Protein AF-0000000066906287 (afdb_homodimer)

Solvent-accessible surface area (backbone atoms only — not comparable to full-atom values): 13971 Å² total; per-residue (Å²): 124,54,73,63,52,51,48,47,53,48,51,38,58,61,50,64,73,43,74,59,41,34,36,46,34,35,21,41,69,77,34,48,74,77,42,78,40,75,58,33,78,82,56,78,67,89,60,75,67,86,52,51,37,60,50,40,46,53,50,52,56,58,41,65,69,56,74,69,57,62,43,35,38,36,40,32,33,78,68,29,25,41,36,40,35,62,52,90,61,31,30,42,37,39,34,26,35,49,82,38,59,62,69,58,52,54,49,48,50,63,69,46,42,69,57,47,56,55,42,50,57,47,50,57,50,52,74,76,98,126,55,75,62,53,52,49,45,52,50,50,38,57,61,51,63,74,45,72,58,41,34,37,44,33,35,21,41,68,72,33,48,75,78,41,77,39,77,57,36,78,82,56,77,67,88,58,76,68,87,52,50,35,60,51,37,42,54,50,52,56,57,42,65,70,56,74,70,57,63,42,35,38,37,40,32,33,76,67,29,26,40,36,42,36,61,51,89,62,33,30,43,36,38,33,26,36,49,79,38,60,64,70,59,52,53,49,48,50,61,69,45,43,69,59,48,56,54,42,50,59,47,50,59,49,50,72,75,97

pLDDT: mean 83.05, std 13.38, range [40.34, 96.81]

Nearest PDB structures (foldseek):
  2zl1-assembly1_A  TM=8.365E-01  e=6.274E-11  unclassified
  1veu-assembly1_A  TM=8.453E-01  e=1.661E-10  Mus musculus
  7t3c-assembly1_O  TM=8.101E-01  e=3.664E-10  Homo sapiens
  9jue-assembly1_E  TM=7.562E-01  e=1.071E-05  Promethearchaeum syntrophicum
  7yh1-assembly2_C  TM=6.811E-01  e=7.065E-05  Promethearchaeum syntrophicum

Organism: Trichuris trichiura (NCBI:txid36087)

Structure (mmCIF, N/CA/C/O backbone):
data_AF-0000000066906287-model_v1
#
loop_
_entity.id
_entity.type
_entity.pdbx_description
1 polymer 'Ragulator complex protein LAMTOR3'
#
loop_
_atom_site.group_PDB
_atom_site.id
_atom_site.type_symbol
_atom_site.label_atom_id
_atom_site.label_alt_id
_atom_site.label_comp_id
_atom_site.label_asym_id
_atom_site.label_entity_id
_atom_site.label_seq_id
_atom_site.pdbx_PDB_ins_code
_atom_site.Cartn_x
_atom_site.Cartn_y
_atom_site.Cartn_z
_atom_site.occupancy
_atom_site.B_iso_or_equiv
_atom_site.auth_seq_id
_atom_site.auth_comp_id
_atom_site.auth_asym_id
_atom_site.auth_atom_id
_atom_site.pdbx_PDB_model_num
ATOM 1 N N . MET A 1 1 ? 0.451 31.219 20.344 1 57.16 1 MET A N 1
ATOM 2 C CA . MET A 1 1 ? 0.729 30.094 19.453 1 57.16 1 MET A CA 1
ATOM 3 C C . MET A 1 1 ? -0.16 30.156 18.219 1 57.16 1 MET A C 1
ATOM 5 O O . MET A 1 1 ? -1.372 30.344 18.328 1 57.16 1 MET A O 1
ATOM 9 N N . SER A 1 2 ? 0.485 30.328 17.016 1 74.5 2 SER A N 1
ATOM 10 C CA . SER A 1 2 ? -0.3 30.391 15.789 1 74.5 2 SER A CA 1
ATOM 11 C C . SER A 1 2 ? -1.141 29.125 15.609 1 74.5 2 SER A C 1
ATOM 13 O O . SER A 1 2 ? -0.911 28.125 16.297 1 74.5 2 SER A O 1
ATOM 15 N N . SER A 1 3 ? -2.232 29.375 15.039 1 78.12 3 SER A N 1
ATOM 16 C CA . SER A 1 3 ? -3.119 28.25 14.75 1 78.12 3 SER A CA 1
ATOM 17 C C . SER A 1 3 ? -2.35 27.078 14.156 1 78.12 3 SER A C 1
ATOM 19 O O . SER A 1 3 ? -2.619 25.922 14.484 1 78.12 3 SER A O 1
ATOM 21 N N . VAL A 1 4 ? -1.321 27.391 13.492 1 77.94 4 VAL A N 1
ATOM 22 C CA . VAL A 1 4 ? -0.533 26.359 12.828 1 77.94 4 VAL A CA 1
ATOM 23 C C . VAL A 1 4 ? 0.362 25.656 13.844 1 77.94 4 VAL A C 1
ATOM 25 O O . VAL A 1 4 ? 0.551 24.438 13.781 1 77.94 4 VAL A O 1
ATOM 28 N N . GLU A 1 5 ? 0.855 26.391 14.797 1 83.62 5 GLU A N 1
ATOM 29 C CA . GLU A 1 5 ? 1.703 25.797 15.828 1 83.62 5 GLU A CA 1
ATOM 30 C C . GLU A 1 5 ? 0.912 24.844 16.719 1 83.62 5 GLU A C 1
ATOM 32 O O . GLU A 1 5 ? 1.42 23.797 17.109 1 83.62 5 GLU A O 1
ATOM 37 N N . ARG A 1 6 ? -0.198 25.25 16.984 1 83.19 6 ARG A N 1
ATOM 38 C CA . ARG A 1 6 ? -1.063 24.391 17.781 1 83.19 6 ARG A CA 1
ATOM 39 C C . ARG A 1 6 ? -1.382 23.094 17.031 1 83.19 6 ARG A C 1
ATOM 41 O O . ARG A 1 6 ? -1.407 22.016 17.625 1 83.19 6 ARG A O 1
ATOM 48 N N . LEU A 1 7 ? -1.586 23.266 15.742 1 83 7 LEU A N 1
ATOM 49 C CA . LEU A 1 7 ? -1.858 22.109 14.906 1 83 7 LEU A CA 1
ATOM 50 C C . LEU A 1 7 ? -0.657 21.172 14.867 1 83 7 LEU A C 1
ATOM 52 O O . LEU A 1 7 ? -0.81 19.953 14.992 1 83 7 LEU A O 1
ATOM 56 N N . ARG A 1 8 ? 0.446 21.734 14.75 1 85.94 8 ARG A N 1
ATOM 57 C CA . ARG A 1 8 ? 1.668 20.938 14.719 1 85.94 8 ARG A CA 1
ATOM 58 C C . ARG A 1 8 ? 1.85 20.172 16.016 1 85.94 8 ARG A C 1
ATOM 60 O O . ARG A 1 8 ? 2.215 18.984 16 1 85.94 8 ARG A O 1
ATOM 67 N N . LYS A 1 9 ? 1.623 20.812 17.109 1 87.94 9 LYS A N 1
ATOM 68 C CA . LYS A 1 9 ? 1.757 20.156 18.406 1 87.94 9 LYS A CA 1
ATOM 69 C C . LYS A 1 9 ? 0.79 18.984 18.531 1 87.94 9 LYS A C 1
ATOM 71 O O . LYS A 1 9 ? 1.163 17.922 19.031 1 87.94 9 LYS A O 1
ATOM 76 N N . TYR A 1 10 ? -0.376 19.25 18.047 1 88.25 10 TYR A N 1
ATOM 77 C CA . TYR A 1 10 ? -1.389 18.203 18.109 1 88.25 10 TYR A CA 1
ATOM 78 C C . TYR A 1 10 ? -0.986 17 17.25 1 88.25 10 TYR A C 1
ATOM 80 O O . TYR A 1 10 ? -1.0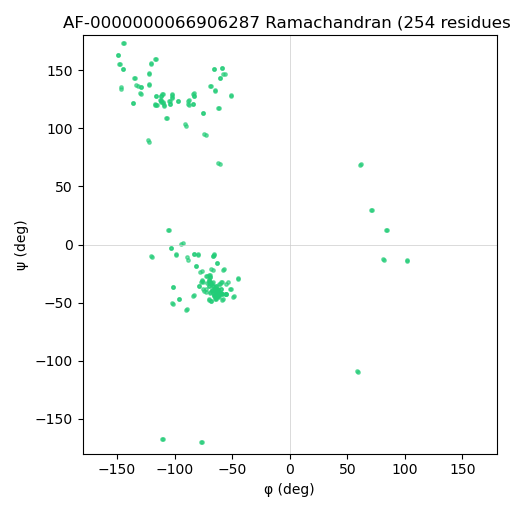85 15.859 17.672 1 88.25 10 TYR A O 1
ATOM 88 N N . VAL A 1 11 ? -0.556 17.266 16.031 1 91.12 11 VAL A N 1
ATOM 89 C CA . VAL A 1 11 ? -0.15 16.219 15.094 1 91.12 11 VAL A CA 1
ATOM 90 C C . VAL A 1 11 ? 1.01 15.43 15.695 1 91.12 11 VAL A C 1
ATOM 92 O O . VAL A 1 11 ? 1.009 14.195 15.656 1 91.12 11 VAL A O 1
ATOM 95 N N . LYS A 1 12 ? 1.936 16.125 16.312 1 91.75 12 LYS A N 1
ATOM 96 C CA . LYS A 1 12 ? 3.082 15.469 16.922 1 91.75 12 LYS A CA 1
ATOM 97 C C . LYS A 1 12 ? 2.646 14.57 18.078 1 91.75 12 LYS A C 1
ATOM 99 O O . LYS A 1 12 ? 3.18 13.469 18.25 1 91.75 12 LYS A O 1
ATOM 104 N N . GLU A 1 13 ? 1.708 15.008 18.766 1 92.25 13 GLU A N 1
ATOM 105 C CA . GLU A 1 13 ? 1.209 14.227 19.891 1 92.25 13 GLU A CA 1
ATOM 106 C C . GLU A 1 13 ? 0.504 12.961 19.422 1 92.25 13 GLU A C 1
ATOM 108 O O . GLU A 1 13 ? 0.76 11.875 19.938 1 92.25 13 GLU A O 1
ATOM 113 N N . VAL A 1 14 ? -0.382 13.109 18.469 1 93.56 14 VAL A N 1
ATOM 114 C CA . VAL A 1 14 ? -1.181 11.992 17.984 1 93.56 14 VAL A CA 1
ATOM 115 C C . VAL A 1 14 ? -0.291 11.016 17.203 1 93.56 14 VAL A C 1
ATOM 117 O O . VAL A 1 14 ? -0.341 9.805 17.438 1 93.56 14 VAL A O 1
ATOM 120 N N . ALA A 1 15 ? 0.543 11.516 16.297 1 95.06 15 ALA A N 1
ATOM 121 C CA . ALA A 1 15 ? 1.409 10.68 15.461 1 95.06 15 ALA A CA 1
ATOM 122 C C . ALA A 1 15 ? 2.518 10.039 16.297 1 95.06 15 ALA A C 1
ATOM 124 O O . ALA A 1 15 ? 3.02 8.969 15.945 1 95.06 15 ALA A O 1
ATOM 125 N N . GLY A 1 16 ? 2.881 10.656 17.375 1 94.38 16 GLY A N 1
ATOM 126 C CA . GLY A 1 16 ? 3.924 10.156 18.25 1 94.38 16 GLY A CA 1
ATOM 127 C C . GLY A 1 16 ? 3.543 8.859 18.953 1 94.38 16 GLY A C 1
ATOM 128 O O . GLY A 1 16 ? 4.398 8.18 19.5 1 94.38 16 GLY A O 1
ATOM 129 N N . ARG A 1 17 ? 2.271 8.5 18.828 1 94.5 17 ARG A N 1
ATOM 130 C CA . ARG A 1 17 ? 1.788 7.262 19.438 1 94.5 17 ARG A CA 1
ATOM 131 C C . ARG A 1 17 ? 2.115 6.055 18.562 1 94.5 17 ARG A C 1
ATOM 133 O O . ARG A 1 17 ? 2.035 4.914 19.016 1 94.5 17 ARG A O 1
ATOM 140 N N . VAL A 1 18 ? 2.395 6.32 17.344 1 95.19 18 VAL A N 1
ATOM 141 C CA . VAL A 1 18 ? 2.762 5.258 16.406 1 95.19 18 VAL A CA 1
ATOM 142 C C . VAL A 1 18 ? 4.273 5.258 16.203 1 95.19 18 VAL A C 1
ATOM 144 O O . VAL A 1 18 ? 4.863 6.293 15.891 1 95.19 18 VAL A O 1
ATOM 147 N N . LYS A 1 19 ? 4.82 4.078 16.375 1 93.25 19 LYS A N 1
ATOM 148 C CA . LYS A 1 19 ? 6.273 3.979 16.281 1 93.25 19 LYS A CA 1
ATOM 149 C C . LYS A 1 19 ? 6.746 4.211 14.844 1 93.25 19 LYS A C 1
ATOM 151 O O . LYS A 1 19 ? 6.105 3.762 13.891 1 93.25 19 LYS A O 1
ATOM 156 N N . GLN A 1 20 ? 7.867 5.035 14.727 1 94.12 20 GLN A N 1
ATOM 157 C CA . GLN A 1 20 ? 8.672 5.152 13.516 1 94.12 20 GLN A CA 1
ATOM 158 C C . GLN A 1 20 ? 7.914 5.91 12.422 1 94.12 20 GLN A C 1
ATOM 160 O O . GLN A 1 20 ? 8.023 5.582 11.242 1 94.12 20 GLN A O 1
ATOM 165 N N . VAL A 1 21 ? 7.07 6.785 12.812 1 95.94 21 VAL A N 1
ATOM 166 C CA . VAL A 1 21 ? 6.488 7.754 11.891 1 95.94 21 VAL A CA 1
ATOM 167 C C . VAL A 1 21 ? 7.434 8.945 11.727 1 95.94 21 VAL A C 1
ATOM 169 O O . VAL A 1 21 ? 7.848 9.555 12.711 1 95.94 21 VAL A O 1
ATOM 172 N N . TYR A 1 22 ? 7.707 9.297 10.5 1 95.69 22 TYR A N 1
ATOM 173 C CA . TYR A 1 22 ? 8.68 10.352 10.242 1 95.69 22 TYR A CA 1
ATOM 174 C C . TYR A 1 22 ? 7.98 11.664 9.914 1 95.69 22 TYR A C 1
ATOM 176 O O . TYR A 1 22 ? 8.328 12.719 10.461 1 95.69 22 TYR A O 1
ATOM 184 N N . GLU A 1 23 ? 7.051 11.586 8.953 1 93.88 23 GLU A N 1
ATOM 185 C CA . GLU A 1 23 ? 6.414 12.797 8.461 1 93.88 23 GLU A CA 1
ATOM 186 C C . GLU A 1 23 ? 4.906 12.625 8.344 1 93.88 23 GLU A C 1
ATOM 188 O O . GLU A 1 23 ? 4.426 11.555 7.953 1 93.88 23 GLU A O 1
ATOM 193 N N . VAL A 1 24 ? 4.195 13.672 8.648 1 93.44 24 VAL A N 1
ATOM 194 C CA . VAL A 1 24 ? 2.777 13.836 8.344 1 93.44 24 VAL A CA 1
ATOM 195 C C . VAL A 1 24 ? 2.584 15.016 7.395 1 93.44 24 VAL A C 1
ATOM 197 O O . VAL A 1 24 ? 2.975 16.141 7.707 1 93.44 24 VAL A O 1
ATOM 200 N N . ILE A 1 25 ? 2.002 14.727 6.199 1 90.62 25 ILE A N 1
ATOM 201 C CA . ILE A 1 25 ? 1.898 15.742 5.164 1 90.62 25 ILE A CA 1
ATOM 202 C C . ILE A 1 25 ? 0.464 15.812 4.648 1 90.62 25 ILE A C 1
ATOM 204 O O . ILE A 1 25 ? -0.14 14.781 4.34 1 90.62 25 ILE A O 1
ATOM 208 N N . PHE A 1 26 ? -0.033 17 4.621 1 88.25 26 PHE A N 1
ATOM 209 C CA . PHE A 1 26 ? -1.321 17.25 3.986 1 88.25 26 PHE A CA 1
ATOM 210 C C . PHE A 1 26 ? -1.136 17.938 2.633 1 88.25 26 PHE A C 1
ATOM 212 O O . PHE A 1 26 ? -0.432 18.938 2.527 1 88.25 26 PHE A O 1
ATOM 219 N N . THR A 1 27 ? -1.699 17.266 1.656 1 81.94 27 THR A N 1
ATOM 220 C CA . THR A 1 27 ? -1.561 17.812 0.31 1 81.94 27 THR A CA 1
ATOM 221 C C . THR A 1 27 ? -2.93 18.109 -0.297 1 81.94 27 THR A C 1
ATOM 223 O O . THR A 1 27 ? -3.943 17.562 0.155 1 81.94 27 THR A O 1
ATOM 226 N N . ASP A 1 28 ? -2.936 19 -1.223 1 76.5 28 ASP A N 1
ATOM 227 C CA . ASP A 1 28 ? -4.16 19.188 -1.993 1 76.5 28 ASP A CA 1
ATOM 228 C C . ASP A 1 28 ? -4.336 18.094 -3.037 1 76.5 28 ASP A C 1
ATOM 230 O O . ASP A 1 28 ? -3.625 17.078 -3.006 1 76.5 28 ASP A O 1
ATOM 234 N N . ARG A 1 29 ? -5.34 18.297 -3.961 1 69.69 29 ARG A N 1
ATOM 235 C CA . ARG A 1 29 ? -5.66 17.297 -4.965 1 69.69 29 ARG A CA 1
ATOM 236 C C . ARG A 1 29 ? -4.523 17.125 -5.965 1 69.69 29 ARG A C 1
ATOM 238 O O . ARG A 1 29 ? -4.344 16.062 -6.543 1 69.69 29 ARG A O 1
ATOM 245 N N . ASP A 1 30 ? -3.723 18.156 -6.039 1 73.06 30 ASP A N 1
ATOM 246 C CA . ASP A 1 30 ? -2.631 18.125 -7.008 1 73.06 30 ASP A CA 1
ATOM 247 C C . ASP A 1 30 ? -1.348 17.594 -6.375 1 73.06 30 ASP A C 1
ATOM 249 O O . ASP A 1 30 ? -0.311 17.5 -7.035 1 73.06 30 ASP A O 1
ATOM 253 N N . GLY A 1 31 ? -1.466 17.25 -5.105 1 74.69 31 GLY A N 1
ATOM 254 C CA . GLY A 1 31 ? -0.312 16.688 -4.422 1 74.69 31 GLY A CA 1
ATOM 255 C C . GLY A 1 31 ? 0.636 17.734 -3.883 1 74.69 31 GLY A C 1
ATOM 256 O O . GLY A 1 31 ? 1.763 17.438 -3.492 1 74.69 31 GLY A O 1
ATOM 257 N N . VAL A 1 32 ? 0.209 18.922 -3.875 1 78.06 32 VAL A N 1
ATOM 258 C CA . VAL A 1 32 ? 1.02 20.016 -3.334 1 78.06 32 VAL A CA 1
ATOM 259 C C . VAL A 1 32 ? 0.849 20.078 -1.819 1 78.06 32 VAL A C 1
ATOM 261 O O . VAL A 1 32 ? -0.275 20.141 -1.316 1 78.06 32 VAL A O 1
ATOM 264 N N . PRO A 1 33 ? 1.925 20.078 -1.128 1 83.31 33 PRO A N 1
ATOM 265 C CA . PRO A 1 33 ? 1.821 20.094 0.333 1 83.31 33 PRO A CA 1
ATOM 266 C C . PRO A 1 33 ? 1.196 21.391 0.862 1 83.31 33 PRO A C 1
ATOM 268 O O . PRO A 1 33 ? 1.558 22.484 0.417 1 83.31 33 PRO A O 1
ATOM 271 N N . ILE A 1 34 ? 0.267 21.297 1.733 1 81.44 34 ILE A N 1
ATOM 272 C CA . ILE A 1 34 ? -0.395 22.391 2.434 1 81.44 34 ILE A CA 1
ATOM 273 C C . ILE A 1 34 ? 0.167 22.516 3.85 1 81.44 34 ILE A C 1
ATOM 275 O O . ILE A 1 34 ? 0.28 23.609 4.387 1 81.44 34 ILE A O 1
ATOM 279 N N . P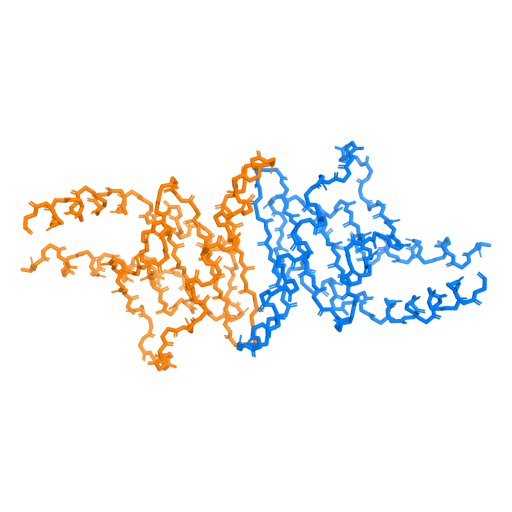HE A 1 35 ? 0.42 21.438 4.336 1 85.19 35 PHE A N 1
ATOM 280 C CA . PHE A 1 35 ? 0.918 21.328 5.699 1 85.19 35 PHE A CA 1
ATOM 281 C C . PHE A 1 35 ? 1.895 20.156 5.828 1 85.19 35 PHE A C 1
ATOM 283 O O . PHE A 1 35 ? 1.681 19.094 5.242 1 85.19 35 PHE A O 1
ATOM 290 N N . LYS A 1 36 ? 3 20.438 6.48 1 88.44 36 LYS A N 1
ATOM 291 C CA . LYS A 1 36 ? 3.98 19.406 6.777 1 88.44 36 LYS A CA 1
ATOM 292 C C . LYS A 1 36 ? 4.41 19.453 8.242 1 88.44 36 LYS A C 1
ATOM 294 O O . LYS A 1 36 ? 4.625 20.531 8.797 1 88.44 36 LYS A O 1
ATOM 299 N N . CYS A 1 37 ? 4.48 18.219 8.828 1 89.94 37 CYS A N 1
ATOM 300 C CA . CYS A 1 37 ? 4.914 18.094 10.219 1 89.94 37 CYS A CA 1
ATOM 301 C C . CYS A 1 37 ? 5.895 16.953 10.391 1 89.94 37 CYS A C 1
ATOM 303 O O . CYS A 1 37 ? 5.566 15.797 10.109 1 89.94 37 CYS A O 1
ATOM 305 N N . THR A 1 38 ? 7.086 17.312 10.891 1 92.06 38 THR A N 1
ATOM 306 C CA . THR A 1 38 ? 8.078 16.297 11.219 1 92.06 38 THR A CA 1
ATOM 307 C C . THR A 1 38 ? 7.824 15.727 12.609 1 92.06 38 THR A C 1
ATOM 309 O O . THR A 1 38 ? 7.781 16.469 13.594 1 92.06 38 THR A O 1
ATOM 312 N N . VAL A 1 39 ? 7.613 14.445 12.633 1 92.44 39 VAL A N 1
ATOM 313 C CA . VAL A 1 39 ? 7.285 13.789 13.891 1 92.44 39 VAL A CA 1
ATOM 314 C C . VAL A 1 39 ? 8.562 13.336 14.594 1 92.44 39 VAL A C 1
ATOM 316 O O . VAL A 1 39 ? 8.766 13.609 15.773 1 92.44 39 VAL A O 1
ATOM 319 N N . ASP A 1 40 ? 9.328 12.57 13.883 1 87.81 40 ASP A N 1
ATOM 320 C CA . ASP A 1 40 ? 10.617 12.133 14.391 1 87.81 40 ASP A CA 1
ATOM 321 C C . ASP A 1 40 ? 11.766 12.852 13.68 1 87.81 40 ASP A C 1
ATOM 323 O O . ASP A 1 40 ? 12.086 12.531 12.531 1 87.81 40 ASP A O 1
ATOM 327 N N . SER A 1 41 ? 12.367 13.656 14.336 1 78.31 41 SER A N 1
ATOM 328 C CA . SER A 1 41 ? 13.414 14.492 13.758 1 78.31 41 SER A CA 1
ATOM 329 C C . SER A 1 41 ? 14.75 13.758 13.719 1 78.31 41 SER A C 1
ATOM 331 O O . SER A 1 41 ? 15.727 14.258 13.156 1 78.31 41 SER A O 1
ATOM 333 N N . SER A 1 42 ? 14.703 12.633 14.359 1 77.44 42 SER A N 1
ATOM 334 C CA . SER A 1 42 ? 15.961 11.898 14.406 1 77.44 42 SER A CA 1
ATOM 335 C C . SER A 1 42 ? 16.25 11.203 13.078 1 77.44 42 SER A C 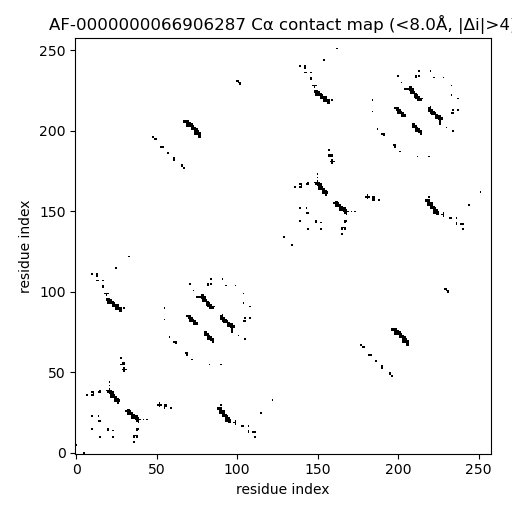1
ATOM 337 O O . SER A 1 42 ? 17.375 10.797 12.812 1 77.44 42 SER A O 1
ATOM 339 N N . VAL A 1 43 ? 15.172 11.008 12.383 1 69.69 43 VAL A N 1
ATOM 340 C CA . VAL A 1 43 ? 15.359 10.352 11.094 1 69.69 43 VAL A CA 1
ATOM 341 C C . VAL A 1 43 ? 15.57 11.391 10 1 69.69 43 VAL A C 1
ATOM 343 O O . VAL A 1 43 ? 14.82 12.367 9.914 1 69.69 43 VAL A O 1
ATOM 346 N N . GLU A 1 44 ? 16.656 11.531 9.633 1 60.72 44 GLU A N 1
ATOM 347 C CA . GLU A 1 44 ? 17.078 12.547 8.672 1 60.72 44 GLU A CA 1
ATOM 348 C C . GLU A 1 44 ? 16.391 12.344 7.32 1 60.72 44 GLU A C 1
ATOM 350 O O . GLU A 1 44 ? 16.766 11.453 6.551 1 60.72 44 GLU A O 1
ATOM 355 N N . MET A 1 45 ? 15.031 12.617 7.262 1 65.81 45 MET A N 1
ATOM 356 C CA . MET A 1 45 ? 14.609 12.758 5.871 1 65.81 45 MET A CA 1
ATOM 357 C C . MET A 1 45 ? 15.078 14.094 5.297 1 65.81 45 MET A C 1
ATOM 359 O O . MET A 1 45 ? 14.648 15.156 5.754 1 65.81 45 MET A O 1
ATOM 363 N N . ALA A 1 46 ? 16.203 14.055 4.645 1 64.88 46 ALA A N 1
ATOM 364 C CA . ALA A 1 46 ? 16.75 15.297 4.098 1 64.88 46 ALA A CA 1
ATOM 365 C C . ALA A 1 46 ? 15.68 16.062 3.32 1 64.88 46 ALA A C 1
ATOM 367 O O . ALA A 1 46 ? 15.578 17.281 3.43 1 64.88 46 ALA A O 1
ATOM 368 N N . SER A 1 47 ? 14.945 15.445 2.525 1 74.44 47 SER A N 1
ATOM 369 C CA . SER A 1 47 ? 13.867 16.016 1.727 1 74.44 47 SER A CA 1
ATOM 370 C C . SER A 1 47 ? 12.742 15.016 1.514 1 74.44 47 SER A C 1
ATOM 372 O O . SER A 1 47 ? 12.938 13.812 1.659 1 74.44 47 SER A O 1
ATOM 374 N N . LEU A 1 48 ? 11.656 15.625 1.295 1 82 48 LEU A N 1
ATOM 375 C CA . LEU A 1 48 ? 10.547 14.758 0.919 1 82 48 LEU A CA 1
ATOM 376 C C . LEU A 1 48 ? 10.859 13.992 -0.36 1 82 48 LEU A C 1
ATOM 378 O O . LEU A 1 48 ? 11.609 14.477 -1.21 1 82 48 LEU A O 1
ATOM 382 N N . PRO A 1 49 ? 10.375 12.75 -0.362 1 84.31 49 PRO A N 1
ATOM 383 C CA . PRO A 1 49 ? 10.594 12.023 -1.616 1 84.31 49 PRO A CA 1
ATOM 384 C C . PRO A 1 49 ? 10.133 12.812 -2.84 1 84.31 49 PRO A C 1
ATOM 386 O O . PRO A 1 49 ? 9.031 13.367 -2.844 1 84.31 49 PRO A O 1
ATOM 389 N N . PRO A 1 50 ? 10.945 12.961 -3.807 1 83 50 PRO A N 1
ATOM 390 C CA . PRO A 1 50 ? 10.641 13.797 -4.973 1 83 50 PRO A CA 1
ATOM 391 C C . PRO A 1 50 ? 9.477 13.25 -5.801 1 83 50 PRO A C 1
ATOM 393 O O . PRO A 1 50 ? 8.961 13.945 -6.68 1 83 50 PRO A O 1
ATOM 396 N N . PHE A 1 51 ? 9.086 12.125 -5.488 1 87.44 51 PHE A N 1
ATOM 397 C CA . PHE A 1 51 ? 8.07 11.492 -6.32 1 87.44 51 PHE A CA 1
ATOM 398 C C . PHE A 1 51 ? 6.707 11.531 -5.637 1 87.44 51 PHE A C 1
ATOM 400 O O . PHE A 1 51 ? 5.781 10.828 -6.051 1 87.44 51 PHE A O 1
ATOM 407 N N . LEU A 1 52 ? 6.637 12.297 -4.621 1 87.56 52 LEU A N 1
ATOM 408 C CA . LEU A 1 52 ? 5.395 12.359 -3.859 1 87.56 52 LEU A CA 1
ATOM 409 C C . LEU A 1 52 ? 4.242 12.836 -4.738 1 87.56 52 LEU A C 1
ATOM 411 O O . LEU A 1 52 ? 3.154 12.25 -4.711 1 87.56 52 LEU A O 1
ATOM 415 N N . THR A 1 53 ? 4.578 13.867 -5.547 1 87.5 53 THR A N 1
ATOM 416 C CA . THR A 1 53 ? 3.562 14.422 -6.434 1 87.5 53 THR A CA 1
ATOM 417 C C . THR A 1 53 ? 3.141 13.391 -7.48 1 87.5 53 THR A C 1
ATOM 419 O O . THR A 1 53 ? 1.947 13.188 -7.711 1 87.5 53 THR A O 1
ATOM 422 N N . THR A 1 54 ? 4.121 12.703 -8.039 1 89.12 54 THR A N 1
ATOM 423 C CA . THR A 1 54 ? 3.84 11.688 -9.055 1 89.12 54 THR A CA 1
ATOM 424 C C . THR A 1 54 ? 3.008 10.555 -8.469 1 89.12 54 THR A C 1
ATOM 426 O O . THR A 1 54 ? 2.068 10.07 -9.102 1 89.12 54 THR A O 1
ATOM 429 N N . GLN A 1 55 ? 3.271 10.156 -7.25 1 90.44 55 GLN A N 1
ATOM 430 C CA . GLN A 1 55 ? 2.504 9.117 -6.578 1 90.44 55 GLN A CA 1
ATOM 431 C C . GLN A 1 55 ? 1.069 9.57 -6.32 1 90.44 55 GLN A C 1
ATOM 433 O O . GLN A 1 55 ? 0.123 8.812 -6.543 1 90.44 55 GLN A O 1
ATOM 438 N N . ALA A 1 56 ? 0.976 10.812 -5.863 1 89.44 56 ALA A N 1
ATOM 439 C CA . ALA A 1 56 ? -0.351 11.344 -5.566 1 89.44 56 ALA A CA 1
ATOM 440 C C . ALA A 1 56 ? -1.22 11.391 -6.82 1 89.44 56 ALA A C 1
ATOM 442 O O . ALA A 1 56 ? -2.381 10.977 -6.789 1 89.44 56 ALA A O 1
ATOM 443 N N . VAL A 1 57 ? -0.683 11.828 -7.887 1 87.56 57 VAL A N 1
ATOM 444 C CA . VAL A 1 57 ? -1.406 11.93 -9.148 1 87.56 57 VAL A CA 1
ATOM 445 C C . VAL A 1 57 ? -1.799 10.531 -9.633 1 87.56 57 VAL A C 1
ATOM 447 O O . VAL A 1 57 ? -2.934 10.312 -10.062 1 87.56 57 VAL A O 1
ATOM 450 N N . ALA A 1 58 ? -0.884 9.586 -9.586 1 90 58 ALA A N 1
ATOM 451 C CA . ALA A 1 58 ? -1.166 8.211 -10 1 90 58 ALA A CA 1
ATOM 452 C C . ALA A 1 58 ? -2.307 7.613 -9.188 1 90 58 ALA A C 1
ATOM 454 O O . ALA A 1 58 ? -3.203 6.969 -9.734 1 90 58 ALA A O 1
ATOM 455 N N . VAL A 1 59 ? -2.303 7.852 -7.859 1 90.88 59 VAL A N 1
ATOM 456 C CA . VAL A 1 59 ? -3.332 7.32 -6.969 1 90.88 59 VAL A CA 1
ATOM 457 C C . VAL A 1 59 ? -4.672 7.984 -7.277 1 90.88 59 VAL A C 1
ATOM 459 O O . VAL A 1 59 ? -5.711 7.32 -7.297 1 90.88 59 VAL A O 1
ATOM 462 N N . ASP A 1 60 ? -4.605 9.281 -7.559 1 88.38 60 ASP A N 1
ATOM 463 C CA . ASP A 1 60 ? -5.828 9.992 -7.918 1 88.38 60 ASP A CA 1
ATOM 464 C C . ASP A 1 60 ? -6.441 9.422 -9.188 1 88.38 60 ASP A C 1
ATOM 466 O O . ASP A 1 60 ? -7.664 9.266 -9.281 1 88.38 60 ASP A O 1
ATOM 470 N N . GLN A 1 61 ? -5.586 9.141 -10.156 1 88.44 61 GLN A N 1
ATOM 471 C CA . GLN A 1 61 ? -6.051 8.547 -11.406 1 88.44 61 GLN A CA 1
ATOM 472 C C . GLN A 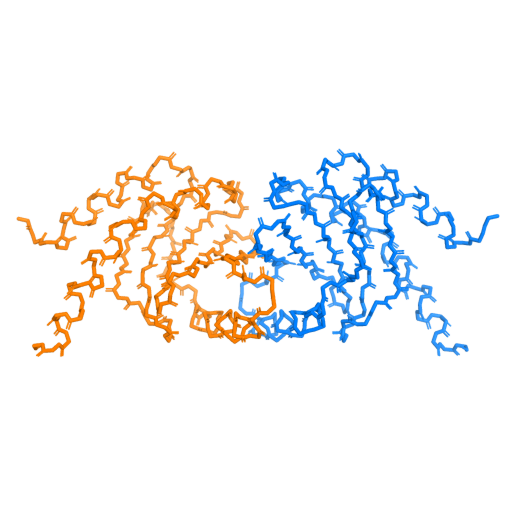1 61 ? -6.641 7.156 -11.172 1 88.44 61 GLN A C 1
ATOM 474 O O . GLN A 1 61 ? -7.656 6.797 -11.773 1 88.44 61 GLN A O 1
ATOM 479 N N . LEU A 1 62 ? -6.047 6.406 -10.289 1 89.69 62 LEU A N 1
ATOM 480 C CA . LEU A 1 62 ? -6.539 5.07 -9.984 1 89.69 62 LEU A CA 1
ATOM 481 C C . LEU A 1 62 ? -7.871 5.141 -9.234 1 89.69 62 LEU A C 1
ATOM 483 O O . LEU A 1 62 ? -8.75 4.305 -9.445 1 89.69 62 LEU A O 1
ATOM 487 N N . ALA A 1 63 ? -7.973 6.141 -8.398 1 89.06 63 ALA A N 1
ATOM 488 C CA . ALA A 1 63 ? -9.203 6.312 -7.633 1 89.06 63 ALA A CA 1
ATOM 489 C C . ALA A 1 63 ? -10.367 6.676 -8.547 1 89.06 63 ALA A C 1
ATOM 491 O O . ALA A 1 63 ? -11.508 6.266 -8.305 1 89.06 63 ALA A O 1
ATOM 492 N N . LYS A 1 64 ? -10.109 7.348 -9.539 1 86 64 LYS A N 1
ATOM 493 C CA . LYS A 1 64 ? -11.125 7.836 -10.469 1 86 64 LYS A CA 1
ATOM 494 C C . LYS A 1 64 ? -11.68 6.699 -11.32 1 86 64 LYS A C 1
ATOM 496 O O . LYS A 1 64 ? -12.797 6.793 -11.836 1 86 64 LYS A O 1
ATOM 501 N N . ILE A 1 65 ? -10.867 5.727 -11.484 1 80.94 65 ILE A N 1
ATOM 502 C CA . ILE A 1 65 ? -11.391 4.574 -12.211 1 80.94 65 ILE A CA 1
ATOM 503 C C . ILE A 1 65 ? -12.625 4.035 -11.5 1 80.94 65 ILE A C 1
ATOM 505 O O . ILE A 1 65 ? -13.539 3.51 -12.141 1 80.94 65 ILE A O 1
ATOM 509 N N . GLY A 1 66 ? -12.797 4.32 -10.211 1 67.5 66 GLY A N 1
ATOM 510 C CA . GLY A 1 66 ? -14.055 4.227 -9.492 1 67.5 66 GLY A CA 1
ATOM 511 C C . GLY A 1 66 ? -14.383 2.812 -9.047 1 67.5 66 GLY A C 1
ATOM 512 O O . GLY A 1 66 ? -15.398 2.584 -8.391 1 67.5 66 GLY A O 1
ATOM 513 N N . VAL A 1 67 ? -13.672 1.844 -9.555 1 64.81 67 VAL A N 1
ATOM 514 C CA . VAL A 1 67 ? -14.086 0.498 -9.172 1 64.81 67 VAL A CA 1
ATOM 515 C C . VAL A 1 67 ? -13.375 0.094 -7.875 1 64.81 67 VAL A C 1
ATOM 517 O O . VAL A 1 67 ? -12.172 0.295 -7.73 1 64.81 67 VAL A O 1
ATOM 520 N N . GLY A 1 68 ? -14.195 -0.306 -6.758 1 72.81 68 GLY A N 1
ATOM 521 C CA . GLY A 1 68 ? -13.695 -0.911 -5.531 1 72.81 68 GLY A CA 1
ATOM 522 C C . GLY A 1 68 ? -13.609 0.069 -4.379 1 72.81 68 GLY A C 1
ATOM 523 O O . GLY A 1 68 ? -13.469 -0.337 -3.223 1 72.81 68 GLY A O 1
ATOM 524 N N . ASN A 1 69 ? -13.719 1.537 -4.711 1 86.94 69 ASN A N 1
ATOM 525 C CA . ASN A 1 69 ? -13.609 2.539 -3.658 1 86.94 69 ASN A CA 1
ATOM 526 C C . ASN A 1 69 ? -12.242 2.486 -2.984 1 86.94 69 ASN A C 1
ATOM 528 O O . ASN A 1 69 ? -12.133 2.15 -1.803 1 86.94 69 ASN A O 1
ATOM 532 N N . LEU A 1 70 ? -11.195 2.887 -3.717 1 92 70 LEU A N 1
ATOM 533 C CA . LEU A 1 70 ? -9.82 2.926 -3.223 1 92 70 LEU A CA 1
ATOM 534 C C . LEU A 1 70 ? -9.695 3.895 -2.053 1 92 70 LEU A C 1
ATOM 536 O O . LEU A 1 70 ? -9.891 5.102 -2.217 1 92 70 LEU A O 1
ATOM 540 N N . LYS A 1 71 ? -9.32 3.363 -0.872 1 90.81 71 LYS A N 1
ATOM 541 C CA . LYS A 1 71 ? -9.273 4.176 0.341 1 90.81 71 LYS A CA 1
ATOM 542 C C . LYS A 1 71 ? -7.863 4.688 0.61 1 90.81 71 LYS A C 1
ATOM 544 O O . LYS A 1 71 ? -7.672 5.875 0.89 1 90.81 71 LYS A O 1
ATOM 549 N N . TYR A 1 72 ? -6.879 3.68 0.489 1 93.56 72 TYR A N 1
ATOM 550 C CA . TYR A 1 72 ? -5.492 4 0.804 1 93.56 72 TYR A CA 1
ATOM 551 C C . TYR A 1 72 ? -4.539 3.242 -0.111 1 93.56 72 TYR A C 1
ATOM 553 O O . TYR A 1 72 ? -4.879 2.178 -0.632 1 93.56 72 TYR A O 1
ATOM 561 N N . VAL A 1 73 ? -3.451 3.867 -0.294 1 95.62 73 VAL A N 1
ATOM 562 C CA . VAL A 1 73 ? -2.363 3.172 -0.976 1 95.62 73 VAL A CA 1
ATOM 563 C C . VAL A 1 73 ? -1.078 3.301 -0.163 1 95.62 73 VAL A C 1
ATOM 565 O O . VAL A 1 73 ? -0.751 4.383 0.326 1 95.62 73 VAL A O 1
ATOM 568 N N . ALA A 1 74 ? -0.369 2.182 -0.03 1 96.81 74 ALA A N 1
ATOM 569 C CA . ALA A 1 74 ? 0.938 2.197 0.623 1 96.81 74 ALA A CA 1
ATOM 570 C C . ALA A 1 74 ? 2.041 1.797 -0.352 1 96.81 74 ALA A C 1
ATOM 572 O O . ALA A 1 74 ? 1.942 0.766 -1.022 1 96.81 74 ALA A O 1
ATOM 573 N N . PHE A 1 75 ? 3.041 2.602 -0.445 1 95.38 75 PHE A N 1
ATOM 574 C CA . PHE A 1 75 ? 4.258 2.332 -1.201 1 95.38 75 PHE A CA 1
ATOM 575 C C . PHE A 1 75 ? 5.395 1.928 -0.27 1 95.38 75 PHE A C 1
ATOM 577 O O . PHE A 1 75 ? 5.715 2.648 0.678 1 95.38 75 PHE A O 1
ATOM 584 N N . PHE A 1 76 ? 5.996 0.757 -0.59 1 94.5 76 PHE A N 1
ATOM 585 C CA . PHE A 1 76 ? 7.082 0.261 0.249 1 94.5 76 PHE A CA 1
ATOM 586 C C . PHE A 1 76 ? 8.414 0.345 -0.484 1 94.5 76 PHE A C 1
ATOM 588 O O . PHE A 1 76 ? 8.562 -0.208 -1.575 1 94.5 76 PHE A O 1
ATOM 595 N N . TYR A 1 77 ? 9.32 1.065 0.135 1 92.44 77 TYR A N 1
ATOM 596 C CA . TYR A 1 77 ? 10.688 1.189 -0.365 1 92.44 77 TYR A CA 1
ATOM 597 C C . TYR A 1 77 ? 11.672 0.459 0.543 1 92.44 77 TYR A C 1
ATOM 599 O O . TYR A 1 77 ? 11.266 -0.363 1.369 1 92.44 77 TYR A O 1
ATOM 607 N N . ASN A 1 78 ? 12.953 0.711 0.34 1 90.06 78 ASN A N 1
ATOM 608 C CA . ASN A 1 78 ? 13.961 -0.014 1.113 1 90.06 78 ASN A CA 1
ATOM 609 C C . ASN A 1 78 ? 13.938 0.396 2.584 1 90.06 78 ASN A C 1
ATOM 611 O O . ASN A 1 78 ? 13.977 -0.457 3.471 1 90.06 78 ASN A O 1
ATOM 615 N N . GLN A 1 79 ? 13.781 1.715 2.834 1 90.88 79 GLN A N 1
ATOM 616 C CA . GLN A 1 79 ? 13.984 2.178 4.203 1 90.88 79 GLN A CA 1
ATOM 617 C C . GLN A 1 79 ? 12.719 2.84 4.75 1 90.88 79 GLN A C 1
ATOM 619 O O . GLN A 1 79 ? 12.617 3.1 5.949 1 90.88 79 GLN A O 1
ATOM 624 N N . TYR A 1 80 ? 11.812 3.057 3.893 1 92.75 80 TYR A N 1
ATOM 625 C CA . TYR A 1 80 ? 10.625 3.768 4.348 1 92.75 80 TYR A CA 1
ATOM 626 C C . TYR A 1 80 ? 9.391 3.336 3.557 1 92.75 80 TYR A C 1
ATOM 628 O O . TYR A 1 80 ? 9.508 2.637 2.547 1 92.75 80 TYR A O 1
ATOM 636 N N . GLN A 1 81 ? 8.281 3.617 4.07 1 95.12 81 GLN A N 1
ATOM 637 C CA . GLN A 1 81 ? 7.012 3.467 3.359 1 95.12 81 GLN A CA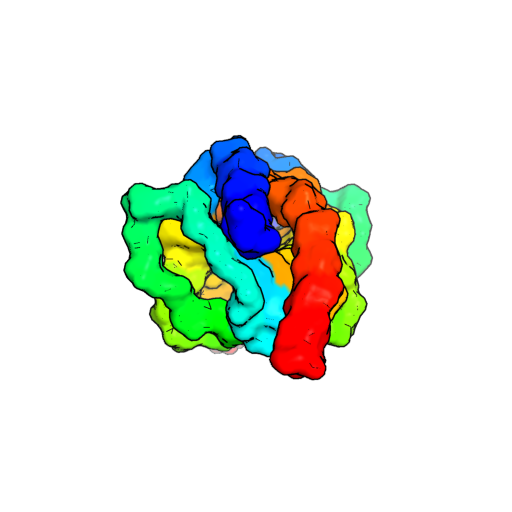 1
ATOM 638 C C . GLN A 1 81 ? 6.262 4.793 3.291 1 95.12 81 GLN A C 1
ATOM 640 O O . GLN A 1 81 ? 6.402 5.641 4.176 1 95.12 81 GLN A O 1
ATOM 645 N N . VAL A 1 82 ? 5.539 5.027 2.24 1 94.75 82 VAL A N 1
ATOM 646 C CA . VAL A 1 82 ? 4.668 6.184 2.033 1 94.75 82 VAL A CA 1
ATOM 647 C C . VAL A 1 82 ? 3.215 5.723 1.94 1 94.75 82 VAL A C 1
ATOM 649 O O . VAL A 1 82 ? 2.867 4.91 1.081 1 94.75 82 VAL A O 1
ATOM 652 N N . VAL A 1 83 ? 2.406 6.207 2.838 1 95.75 83 VAL A N 1
ATOM 653 C CA . VAL A 1 83 ? 0.987 5.863 2.836 1 95.75 83 VAL A CA 1
ATOM 654 C C . VAL A 1 83 ? 0.161 7.078 2.422 1 95.75 83 VAL A C 1
ATOM 656 O O . VAL A 1 83 ? 0.244 8.133 3.051 1 95.75 83 VAL A O 1
ATOM 659 N N . LEU A 1 84 ? -0.556 6.906 1.334 1 93.44 84 LEU A N 1
ATOM 660 C CA . LEU A 1 84 ? -1.45 7.949 0.841 1 93.44 84 LEU A CA 1
ATOM 661 C C . LEU A 1 84 ? -2.904 7.609 1.153 1 93.44 84 LEU A C 1
ATOM 663 O O . LEU A 1 84 ? -3.391 6.539 0.78 1 93.44 84 LEU A O 1
ATOM 667 N N . ILE A 1 85 ? -3.533 8.5 1.888 1 91.81 85 ILE A N 1
ATOM 668 C CA . ILE A 1 85 ? -4.934 8.328 2.256 1 91.81 85 ILE A CA 1
ATOM 669 C C . ILE A 1 85 ? -5.785 9.375 1.543 1 91.81 85 ILE A C 1
ATOM 671 O O . ILE A 1 85 ? -5.527 10.578 1.656 1 91.81 85 ILE A O 1
ATOM 675 N N . GLN A 1 86 ? -6.715 8.781 0.846 1 83.56 86 GLN A N 1
ATOM 676 C CA . GLN A 1 86 ? -7.574 9.672 0.066 1 83.56 86 GLN A CA 1
ATOM 677 C C . GLN A 1 86 ? -8.766 10.148 0.891 1 83.56 86 GLN A C 1
ATOM 679 O O . GLN A 1 86 ? -9.547 9.336 1.395 1 83.56 86 GLN A O 1
ATOM 684 N N . TYR A 1 87 ? -8.82 11.477 1.02 1 76.88 87 TYR A N 1
ATOM 685 C CA . TYR A 1 87 ? -9.984 12.109 1.641 1 76.88 87 TYR A CA 1
ATOM 686 C C . TYR A 1 87 ? -10.625 13.117 0.699 1 76.88 87 TYR A C 1
ATOM 688 O O . TYR A 1 87 ? -10.344 14.32 0.78 1 76.88 87 TYR A O 1
ATOM 696 N N . GLY A 1 88 ? -11.5 12.648 -0.076 1 71.19 88 GLY A N 1
ATOM 697 C CA . GLY A 1 88 ? -12.133 13.562 -1.016 1 71.19 88 GLY A CA 1
ATOM 698 C C . GLY A 1 88 ? -11.141 14.227 -1.955 1 71.19 88 GLY A C 1
ATOM 699 O O . GLY A 1 88 ? -10.516 13.555 -2.777 1 71.19 88 GLY A O 1
ATOM 700 N N . VAL A 1 89 ? -10.984 15.531 -1.698 1 67.06 89 VAL A N 1
ATOM 701 C CA . VAL A 1 89 ? -10.156 16.297 -2.619 1 67.06 89 VAL A CA 1
ATOM 702 C C . VAL A 1 89 ? -8.75 16.453 -2.049 1 67.06 89 VAL A C 1
ATOM 704 O O . VAL A 1 89 ? -7.875 17.047 -2.686 1 67.06 89 VAL A O 1
ATOM 707 N N . THR A 1 90 ? -8.523 16.078 -0.865 1 73.75 90 THR A N 1
ATOM 708 C CA . THR A 1 90 ? -7.211 16.172 -0.238 1 73.75 90 THR A CA 1
ATOM 709 C C . THR A 1 90 ? -6.672 14.789 0.107 1 73.75 90 THR A C 1
ATOM 711 O O . THR A 1 90 ? -7.402 13.805 0.059 1 73.75 90 THR A O 1
ATOM 714 N N . HIS A 1 91 ? -5.277 14.875 0.256 1 84.75 91 HIS A N 1
ATOM 715 C CA . HIS A 1 91 ? -4.609 13.633 0.623 1 84.75 91 HIS A CA 1
ATOM 716 C C . HIS A 1 91 ? -3.82 13.789 1.918 1 84.75 91 HIS A C 1
ATOM 718 O O . HIS A 1 91 ? -3.26 14.859 2.18 1 84.75 91 HIS A O 1
ATOM 724 N N . LEU A 1 92 ? -3.934 12.852 2.686 1 91.31 92 LEU A N 1
ATOM 725 C CA . LEU A 1 92 ? -2.986 12.711 3.785 1 91.31 92 LEU A CA 1
ATOM 726 C C . LEU A 1 92 ? -1.873 11.734 3.422 1 91.31 92 LEU A C 1
ATOM 728 O O . LEU A 1 92 ? -2.143 10.625 2.969 1 91.31 92 LEU A O 1
ATOM 732 N N . THR A 1 93 ? -0.67 12.242 3.516 1 92.38 93 THR A N 1
ATOM 733 C CA . THR A 1 93 ? 0.493 11.398 3.254 1 92.38 93 THR A CA 1
ATOM 734 C C . THR A 1 93 ? 1.29 11.164 4.535 1 92.38 93 THR A C 1
ATOM 736 O O . THR A 1 93 ? 1.669 12.117 5.219 1 92.38 93 THR A O 1
ATOM 739 N N . LEU A 1 94 ? 1.51 9.93 4.879 1 94.88 94 LEU A N 1
ATOM 740 C CA . LEU A 1 94 ? 2.355 9.547 6.004 1 94.88 94 LEU A CA 1
ATOM 741 C C . LEU A 1 94 ? 3.641 8.883 5.523 1 94.88 94 LEU A C 1
ATOM 743 O O . LEU A 1 94 ? 3.6 7.988 4.672 1 94.88 94 LEU A O 1
ATOM 747 N N . ILE A 1 95 ? 4.707 9.312 5.969 1 95.44 95 ILE A N 1
ATOM 748 C CA . ILE A 1 95 ? 5.988 8.672 5.703 1 95.44 95 ILE A CA 1
ATOM 749 C C . ILE A 1 95 ? 6.543 8.062 6.988 1 95.44 95 ILE A C 1
ATOM 7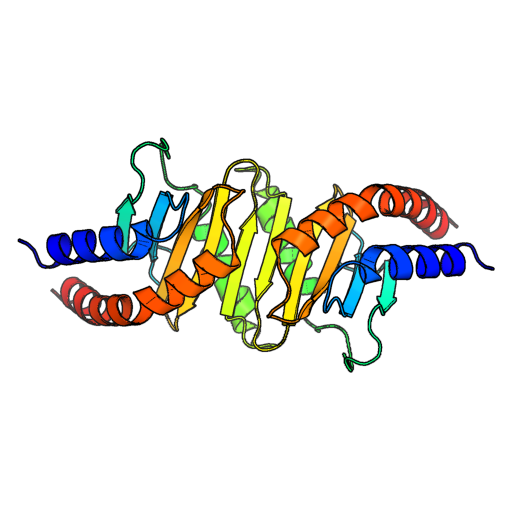51 O O . ILE A 1 95 ? 6.641 8.742 8.016 1 95.44 95 ILE A O 1
ATOM 755 N N . ALA A 1 96 ? 6.871 6.844 6.906 1 96.06 96 ALA A N 1
ATOM 756 C CA . ALA A 1 96 ? 7.344 6.09 8.062 1 96.06 96 ALA A CA 1
ATOM 757 C C . ALA A 1 96 ? 8.422 5.09 7.664 1 96.06 96 ALA A C 1
ATOM 759 O O . ALA A 1 96 ? 8.727 4.934 6.48 1 96.06 96 ALA A O 1
ATOM 760 N N . SER A 1 97 ? 8.984 4.484 8.656 1 94.5 97 SER A N 1
ATOM 761 C CA . SER A 1 97 ? 9.938 3.402 8.406 1 94.5 97 SER A CA 1
ATOM 762 C C . SER A 1 97 ? 9.289 2.275 7.609 1 94.5 97 SER A C 1
ATOM 764 O O . SER A 1 97 ? 8.094 2.002 7.766 1 94.5 97 SER A O 1
ATOM 766 N N . ALA A 1 98 ? 10.133 1.583 6.867 1 92.69 98 ALA A N 1
ATOM 767 C CA . ALA A 1 98 ? 9.664 0.414 6.129 1 92.69 98 ALA A CA 1
ATOM 768 C C . ALA A 1 98 ? 9.172 -0.671 7.082 1 92.69 98 ALA A C 1
ATOM 770 O O . ALA A 1 98 ? 8.383 -1.536 6.691 1 92.69 98 ALA A O 1
ATOM 771 N N . HIS A 1 99 ? 9.516 -0.583 8.336 1 92 99 HIS A N 1
ATOM 772 C CA . HIS A 1 99 ? 9.195 -1.615 9.312 1 92 99 HIS A CA 1
ATOM 773 C C . HIS A 1 99 ? 8.023 -1.193 10.195 1 92 99 HIS A C 1
ATOM 775 O O . HIS A 1 99 ? 7.559 -1.974 11.031 1 92 99 HIS A O 1
ATOM 781 N N . ALA A 1 100 ? 7.559 -0.012 9.992 1 94.56 100 ALA A N 1
ATOM 782 C CA . ALA A 1 100 ? 6.391 0.412 10.758 1 94.56 100 ALA A CA 1
ATOM 783 C C . ALA A 1 100 ? 5.16 -0.408 10.383 1 94.56 100 ALA A C 1
ATOM 785 O O . ALA A 1 100 ? 5.035 -0.859 9.234 1 94.56 100 ALA A O 1
ATOM 786 N N . ASN A 1 101 ? 4.281 -0.553 11.305 1 93.62 101 ASN A N 1
ATOM 787 C CA . ASN A 1 101 ? 3.053 -1.299 11.062 1 93.62 101 ASN A CA 1
ATOM 788 C C . ASN A 1 101 ? 2.066 -0.493 10.219 1 93.62 101 ASN A C 1
ATOM 790 O O . ASN A 1 101 ? 1.518 0.506 10.688 1 93.62 101 ASN A O 1
ATOM 794 N N . THR A 1 102 ? 1.857 -0.985 9.055 1 95 102 THR A N 1
ATOM 795 C CA . THR A 1 102 ? 1.041 -0.238 8.102 1 95 102 THR A CA 1
ATOM 796 C C . THR A 1 102 ? -0.381 -0.067 8.633 1 95 102 THR A C 1
ATOM 798 O O . THR A 1 102 ? -0.987 0.993 8.461 1 95 102 THR A O 1
ATOM 801 N N . SER A 1 103 ? -0.914 -1.068 9.227 1 92.44 103 SER A N 1
ATOM 802 C CA . SER A 1 103 ? -2.27 -0.973 9.758 1 92.44 103 SER A CA 1
ATOM 803 C C . SER A 1 103 ? -2.379 0.137 10.797 1 92.44 103 SER A C 1
ATOM 805 O O . SER A 1 103 ? -3.389 0.841 10.859 1 92.44 103 SER A O 1
ATOM 807 N N . ARG A 1 104 ? -1.371 0.256 11.57 1 94.62 104 ARG A N 1
ATOM 808 C CA . ARG A 1 104 ? -1.354 1.321 12.562 1 94.62 104 ARG A CA 1
ATOM 809 C C . ARG A 1 104 ? -1.281 2.691 11.898 1 94.62 104 ARG A C 1
ATOM 811 O O . ARG A 1 104 ? -1.851 3.662 12.406 1 94.62 104 ARG A O 1
ATOM 818 N N . LEU A 1 105 ? -0.58 2.783 10.836 1 96.31 105 LEU A N 1
ATOM 819 C CA . LEU A 1 105 ? -0.531 4.031 10.078 1 96.31 105 LEU A CA 1
ATOM 820 C C . LEU A 1 105 ? -1.909 4.391 9.539 1 96.31 105 LEU A C 1
ATOM 822 O O . LEU A 1 105 ? -2.309 5.559 9.57 1 96.31 105 LEU A O 1
ATOM 826 N N . LEU A 1 106 ? -2.588 3.4 9.117 1 93.88 106 LEU A N 1
ATOM 827 C CA . LEU A 1 106 ? -3.936 3.631 8.602 1 93.88 106 LEU A CA 1
ATOM 828 C C . LEU A 1 106 ? -4.863 4.121 9.711 1 93.88 106 LEU A C 1
ATOM 830 O O . LEU A 1 106 ? -5.668 5.027 9.5 1 93.88 106 LEU A O 1
ATOM 834 N N . ASP A 1 107 ? -4.691 3.568 10.82 1 94.12 107 ASP A N 1
ATOM 835 C CA . ASP A 1 107 ? -5.465 4.02 11.977 1 94.12 107 ASP A CA 1
ATOM 836 C C . ASP A 1 107 ? -5.117 5.461 12.336 1 94.12 107 ASP A C 1
ATOM 838 O O . ASP A 1 107 ? -6 6.25 12.688 1 94.12 107 ASP A O 1
ATOM 842 N N . LEU A 1 108 ? -3.891 5.699 12.32 1 95.06 108 LEU A N 1
ATOM 843 C CA . LEU A 1 108 ? -3.443 7.066 12.57 1 95.06 108 LEU A CA 1
ATOM 844 C C . LEU A 1 108 ? -4.109 8.047 11.609 1 95.06 108 LEU A C 1
ATOM 846 O O . LEU A 1 108 ? -4.527 9.133 12.016 1 95.06 108 LEU A O 1
ATOM 850 N N . GLY A 1 109 ? -4.227 7.723 10.336 1 92.88 109 GLY A N 1
ATOM 851 C CA . GLY A 1 109 ? -4.926 8.547 9.367 1 92.88 109 GLY A CA 1
ATOM 852 C C . GLY A 1 109 ? -6.355 8.852 9.766 1 92.88 109 GLY A C 1
ATOM 853 O O . GLY A 1 109 ? -6.812 9.992 9.641 1 92.88 109 GLY A O 1
ATOM 854 N N . LYS A 1 110 ? -6.984 7.832 10.25 1 89.5 110 LYS A N 1
ATOM 855 C CA . LYS A 1 110 ? -8.359 8.023 10.703 1 89.5 110 LYS A CA 1
ATOM 856 C C . LYS A 1 110 ? -8.422 8.984 11.883 1 89.5 110 LYS A C 1
ATOM 858 O O . LYS A 1 110 ? -9.344 9.789 11.992 1 89.5 110 LYS A O 1
ATOM 863 N N . ASP A 1 111 ? -7.434 8.898 12.711 1 91.44 111 ASP A N 1
ATOM 864 C CA . ASP A 1 111 ? -7.387 9.75 13.891 1 91.44 111 ASP A CA 1
ATOM 865 C C . ASP A 1 111 ? -7.141 11.211 13.508 1 91.44 111 ASP A C 1
ATOM 867 O O . ASP A 1 111 ? -7.633 12.125 14.172 1 91.44 111 ASP A O 1
ATOM 871 N N . LEU A 1 112 ? -6.418 11.391 12.461 1 90.56 112 LEU A N 1
ATOM 872 C CA . LEU A 1 112 ? -6.023 12.742 12.07 1 90.56 112 LEU A CA 1
ATOM 873 C C . LEU A 1 112 ? -7.055 13.367 11.141 1 90.56 112 LEU A C 1
ATOM 875 O O . LEU A 1 112 ? -7.055 14.578 10.93 1 90.56 112 LEU A O 1
ATOM 879 N N . PHE A 1 113 ? -7.965 12.633 10.656 1 80.94 113 PHE A N 1
ATOM 880 C CA . PHE A 1 113 ? -8.906 13.055 9.633 1 80.94 113 PHE A CA 1
ATOM 881 C C . PHE A 1 113 ? -9.703 14.266 10.102 1 80.94 113 PHE A C 1
ATOM 883 O O . PHE A 1 113 ? -9.836 15.25 9.367 1 80.94 113 PHE A O 1
ATOM 890 N N . PRO A 1 114 ? -10.227 14.234 11.289 1 76.88 114 PRO A N 1
ATOM 891 C CA . PRO A 1 114 ? -11.008 15.398 11.711 1 76.88 114 PRO A CA 1
ATOM 892 C C . PRO A 1 114 ? -10.195 16.688 11.703 1 76.88 114 PRO A C 1
ATOM 894 O O . PRO A 1 114 ? -10.734 17.766 11.422 1 76.88 114 PRO A O 1
ATOM 897 N N . LEU A 1 115 ? -8.984 16.562 11.977 1 73.94 115 LEU A N 1
ATOM 898 C CA . LEU A 1 115 ? -8.109 17.734 11.984 1 73.94 115 LEU A CA 1
ATOM 899 C C . LEU A 1 115 ? -7.887 18.266 10.578 1 73.94 115 LEU A C 1
ATOM 901 O O . LEU A 1 115 ? -7.852 19.484 10.359 1 73.94 115 LEU A O 1
ATOM 905 N N . ILE A 1 116 ? -7.863 17.391 9.672 1 68.75 116 ILE A N 1
ATOM 906 C CA . ILE A 1 116 ? -7.57 17.75 8.289 1 68.75 116 ILE A CA 1
ATOM 907 C C . ILE A 1 116 ? -8.766 18.484 7.68 1 68.75 116 ILE A C 1
ATOM 909 O O . ILE A 1 116 ? -8.594 19.453 6.941 1 68.75 116 ILE A O 1
ATOM 913 N N . GLN A 1 117 ? -9.789 18.016 8.055 1 68.5 117 GLN A N 1
ATOM 914 C CA . GLN A 1 117 ? -10.984 18.688 7.578 1 68.5 117 GLN A CA 1
ATOM 915 C C . GLN A 1 117 ? -11.031 20.141 8.062 1 68.5 117 GLN A C 1
ATOM 917 O O . GLN A 1 117 ? -11.461 21.031 7.328 1 68.5 117 GLN A O 1
ATOM 922 N N . LYS A 1 118 ? -10.547 20.297 9.172 1 65.44 118 LYS A N 1
ATOM 923 C CA . LYS A 1 118 ? -10.531 21.641 9.727 1 65.44 118 LYS A CA 1
ATOM 924 C C . LYS A 1 118 ? -9.531 22.531 8.977 1 65.44 118 LYS A C 1
ATOM 926 O O . LYS A 1 118 ? -9.781 23.719 8.781 1 65.44 118 LYS A O 1
ATOM 931 N N . PHE A 1 119 ? -8.508 21.844 8.508 1 63 119 PHE A N 1
ATOM 932 C CA . PHE A 1 119 ? -7.508 22.578 7.75 1 63 119 PHE A CA 1
ATOM 933 C C . PHE A 1 119 ? -8.047 22.969 6.375 1 63 119 PHE A C 1
ATOM 935 O O . PHE A 1 119 ? -7.719 24.031 5.844 1 63 119 PHE A O 1
ATOM 942 N N . GLN A 1 120 ? -8.727 22.047 5.82 1 61.59 120 GLN A N 1
ATOM 943 C CA . GLN A 1 120 ? -9.336 22.359 4.531 1 61.59 120 GLN A CA 1
ATOM 944 C C . GLN A 1 120 ? -10.148 23.641 4.609 1 61.59 120 GLN A C 1
ATOM 946 O O . GLN A 1 120 ? -10.133 24.453 3.678 1 61.59 120 GLN A O 1
ATOM 951 N N . SER A 1 121 ? -10.727 23.703 5.695 1 58.72 121 SER A N 1
ATOM 952 C CA . SER A 1 121 ? -11.531 24.906 5.879 1 58.72 121 SER A CA 1
ATOM 953 C C . SER A 1 121 ? -10.648 26.141 6.012 1 58.72 121 SER A C 1
ATOM 955 O O . SER A 1 121 ? -11 27.219 5.52 1 58.72 121 SER A O 1
ATOM 957 N N . VAL A 1 122 ? -9.5 25.891 6.496 1 54.25 122 VAL A N 1
ATOM 958 C CA . VAL A 1 122 ? -8.602 27.016 6.695 1 54.25 122 VAL A CA 1
ATOM 959 C C . VAL A 1 122 ? -7.875 27.344 5.391 1 54.25 122 VAL A C 1
ATOM 961 O O . VAL A 1 122 ? -7.711 28.516 5.039 1 54.25 122 VAL A O 1
ATOM 964 N N . ALA A 1 123 ? -7.422 26.281 4.719 1 54.78 123 ALA A N 1
ATOM 965 C CA . ALA A 1 123 ? -6.707 26.5 3.467 1 54.78 123 ALA A CA 1
ATOM 966 C C . ALA A 1 123 ? -7.617 27.141 2.422 1 54.78 123 ALA A C 1
ATOM 968 O O . ALA A 1 123 ? -7.18 28 1.654 1 54.78 123 ALA A O 1
ATOM 969 N N . ALA A 1 124 ? -8.719 26.688 2.348 1 52.84 124 ALA A N 1
ATOM 970 C CA . ALA A 1 124 ? -9.68 27.312 1.45 1 52.84 124 ALA A CA 1
ATOM 971 C C . ALA A 1 124 ? -9.828 28.797 1.767 1 52.84 124 ALA A C 1
ATOM 973 O O . ALA A 1 124 ? -10.031 29.625 0.864 1 52.84 124 ALA A O 1
ATOM 974 N N . HIS A 1 125 ? -9.711 29.031 2.977 1 48.06 125 HIS A N 1
ATOM 975 C CA . HIS A 1 125 ? -9.844 30.438 3.369 1 48.06 125 HIS A CA 1
ATOM 976 C C . HIS A 1 125 ? -8.594 31.234 3.008 1 48.06 125 HIS A C 1
ATOM 978 O O . HIS A 1 125 ? -8.695 32.375 2.596 1 48.06 125 HIS A O 1
ATOM 984 N N . ALA A 1 126 ? -7.434 30.578 3.059 1 46.78 126 ALA A N 1
ATOM 985 C CA . ALA A 1 126 ? -6.215 31.328 2.752 1 46.78 126 ALA A CA 1
ATOM 986 C C . ALA A 1 126 ? -6.078 31.562 1.251 1 46.78 126 ALA A C 1
ATOM 988 O O . ALA A 1 126 ? -5.5 32.562 0.823 1 46.78 126 ALA A O 1
ATOM 989 N N . ALA A 1 127 ? -6.531 30.719 0.438 1 45.16 127 ALA A N 1
ATOM 990 C CA . ALA A 1 127 ? -6.477 30.891 -1.011 1 45.16 127 ALA A CA 1
ATOM 991 C C . ALA A 1 127 ? -7.406 32.031 -1.46 1 45.16 127 ALA A C 1
ATOM 993 O O . ALA A 1 127 ? -7.184 32.625 -2.502 1 45.16 127 ALA A O 1
ATOM 994 N N . ASN A 1 128 ? -8.398 32.094 -0.767 1 42.5 128 ASN A N 1
ATOM 995 C CA . ASN A 1 128 ? -9.359 33.125 -1.165 1 42.5 128 ASN A CA 1
ATOM 996 C C . ASN A 1 128 ? -8.938 34.5 -0.678 1 42.5 128 ASN A C 1
ATOM 998 O O . ASN A 1 128 ? -9.602 35.5 -0.98 1 42.5 128 ASN A O 1
ATOM 1002 N N . HIS A 1 129 ? -7.863 34.5 0.175 1 41.16 129 HIS A N 1
ATOM 1003 C CA . HIS A 1 129 ? -7.418 35.844 0.55 1 41.16 129 HIS A CA 1
ATOM 1004 C C . HIS A 1 129 ? -5.988 36.094 0.079 1 41.16 129 HIS A C 1
ATOM 1006 O O . HIS A 1 129 ? -5.148 35.188 0.113 1 41.16 129 HIS A O 1
ATOM 1012 N N . MET B 1 1 ? 0.336 -35.75 -11.609 1 56.94 1 MET B N 1
ATOM 1013 C CA . MET B 1 1 ? 0.034 -34.375 -11.273 1 56.94 1 MET B CA 1
ATOM 1014 C C . MET B 1 1 ? 0.838 -33.406 -12.141 1 56.94 1 MET B C 1
ATOM 1016 O O . MET B 1 1 ? 2.051 -33.562 -12.297 1 56.94 1 MET B O 1
ATOM 1020 N N . SER B 1 2 ? 0.088 -32.625 -12.984 1 74.38 2 SER B N 1
ATOM 1021 C CA . SER B 1 2 ? 0.787 -31.672 -13.844 1 74.38 2 SER B CA 1
ATOM 1022 C C . SER B 1 2 ? 1.651 -30.719 -13.031 1 74.38 2 SER B C 1
ATOM 1024 O O . SER B 1 2 ? 1.501 -30.625 -11.812 1 74.38 2 SER B O 1
ATOM 1026 N N . SER B 1 3 ? 2.709 -30.391 -13.656 1 77.69 3 SER B N 1
ATOM 1027 C CA . SER B 1 3 ? 3.605 -29.422 -13.023 1 77.69 3 SER B CA 1
ATOM 1028 C C . SER B 1 3 ? 2.832 -28.25 -12.43 1 77.69 3 SER B C 1
ATOM 1030 O O . SER B 1 3 ? 3.158 -27.781 -11.344 1 77.69 3 SER B O 1
ATOM 1032 N N . VAL B 1 4 ? 1.739 -27.969 -13.016 1 77.62 4 VAL B N 1
ATOM 1033 C CA . VAL B 1 4 ? 0.938 -26.844 -12.578 1 77.62 4 VAL B CA 1
ATOM 1034 C C . VAL B 1 4 ? 0.134 -27.219 -11.336 1 77.62 4 VAL B C 1
ATOM 1036 O O . VAL B 1 4 ? -0.021 -26.406 -10.414 1 77.62 4 VAL B O 1
ATOM 1039 N N . GLU B 1 5 ? -0.311 -28.422 -11.281 1 83.25 5 GLU B N 1
ATOM 1040 C CA . GLU B 1 5 ? -1.07 -28.891 -10.125 1 83.25 5 GLU B CA 1
ATOM 1041 C C . GLU B 1 5 ? -0.193 -28.953 -8.883 1 83.25 5 GLU B C 1
ATOM 1043 O O . GLU B 1 5 ? -0.643 -28.609 -7.781 1 83.25 5 GLU B O 1
ATOM 1048 N N . ARG B 1 6 ? 0.921 -29.391 -9.086 1 82.94 6 ARG B N 1
ATOM 1049 C CA . ARG B 1 6 ? 1.863 -29.422 -7.969 1 82.94 6 ARG B CA 1
ATOM 1050 C C . ARG B 1 6 ? 2.166 -28.031 -7.457 1 82.94 6 ARG B C 1
ATOM 1052 O O . ARG B 1 6 ? 2.26 -27.812 -6.246 1 82.94 6 ARG B O 1
ATOM 1059 N N . LEU B 1 7 ? 2.271 -27.109 -8.406 1 82.75 7 LEU B N 1
ATOM 1060 C CA . LEU B 1 7 ? 2.52 -25.719 -8.055 1 82.75 7 LEU B CA 1
ATOM 1061 C C . LEU B 1 7 ? 1.346 -25.141 -7.266 1 82.75 7 LEU B C 1
ATOM 1063 O O . LEU B 1 7 ? 1.543 -24.469 -6.25 1 82.75 7 LEU B O 1
ATOM 1067 N N . ARG B 1 8 ? 0.23 -25.453 -7.707 1 85.81 8 ARG B N 1
ATOM 1068 C CA . ARG B 1 8 ? -0.967 -24.969 -7.027 1 85.81 8 ARG B CA 1
ATOM 1069 C C . ARG B 1 8 ? -1.039 -25.5 -5.598 1 85.81 8 ARG B C 1
ATOM 1071 O O . ARG B 1 8 ? -1.376 -24.766 -4.672 1 85.81 8 ARG B O 1
ATOM 1078 N N . LYS B 1 9 ? -0.756 -26.719 -5.449 1 87.81 9 LYS B N 1
ATOM 1079 C CA . LYS B 1 9 ? -0.781 -27.328 -4.121 1 87.81 9 LYS B CA 1
ATOM 1080 C C . LYS B 1 9 ? 0.228 -26.656 -3.191 1 87.81 9 LYS B C 1
ATOM 1082 O O . LYS B 1 9 ? -0.079 -26.391 -2.029 1 87.81 9 LYS B O 1
ATOM 1087 N N . TYR B 1 10 ? 1.35 -26.422 -3.766 1 88.06 10 TYR B N 1
ATOM 1088 C CA . TYR B 1 10 ? 2.396 -25.766 -2.986 1 88.06 10 TYR B CA 1
ATOM 1089 C C . TYR B 1 10 ? 1.977 -24.359 -2.574 1 88.06 10 TYR B C 1
ATOM 1091 O O . TYR B 1 10 ? 2.139 -23.969 -1.415 1 88.06 10 TYR B O 1
ATOM 1099 N N . VAL B 1 11 ? 1.459 -23.594 -3.51 1 91.06 11 VAL B N 1
ATOM 1100 C CA . VAL B 1 11 ? 1.024 -22.234 -3.252 1 91.06 11 VAL B CA 1
ATOM 1101 C C . VAL B 1 11 ? -0.068 -22.234 -2.186 1 91.06 11 VAL B C 1
ATOM 1103 O O . VAL B 1 11 ? -0.032 -21.422 -1.253 1 91.06 11 VAL B O 1
ATOM 1106 N N . LYS B 1 12 ? -0.967 -23.172 -2.289 1 91.69 12 LYS B N 1
ATOM 1107 C CA . LYS B 1 12 ? -2.049 -23.266 -1.313 1 91.69 12 LYS B CA 1
ATOM 1108 C C . LYS B 1 12 ? -1.507 -23.594 0.078 1 91.69 12 LYS B C 1
ATOM 1110 O O . LYS B 1 12 ? -1.997 -23.062 1.076 1 91.69 12 LYS B O 1
ATOM 1115 N N . GLU B 1 13 ? -0.549 -24.375 0.104 1 92.19 13 GLU B N 1
ATOM 1116 C CA . GLU B 1 13 ? 0.05 -24.734 1.384 1 92.19 13 GLU B CA 1
ATOM 1117 C C . GLU B 1 13 ? 0.761 -23.547 2.023 1 92.19 13 GLU B C 1
ATOM 1119 O O . GLU B 1 13 ? 0.575 -23.281 3.211 1 92.19 13 GLU B O 1
ATOM 1124 N N . VAL B 1 14 ? 1.576 -22.875 1.255 1 93.5 14 VAL B N 1
ATOM 1125 C CA . VAL B 1 14 ? 2.373 -21.766 1.771 1 93.5 14 VAL B CA 1
ATOM 1126 C C . VAL B 1 14 ? 1.464 -20.578 2.098 1 93.5 14 VAL B C 1
ATOM 1128 O O . VAL B 1 14 ? 1.564 -20 3.176 1 93.5 14 VAL B O 1
ATOM 1131 N N . ALA B 1 15 ? 0.558 -20.203 1.196 1 95 15 ALA B N 1
ATOM 1132 C CA . ALA B 1 15 ? -0.335 -19.062 1.374 1 95 15 ALA B CA 1
ATOM 1133 C C . ALA B 1 15 ? -1.366 -19.344 2.465 1 95 15 ALA B C 1
ATOM 1135 O O . ALA B 1 15 ? -1.854 -18.406 3.115 1 95 15 ALA B O 1
ATOM 1136 N N . GLY B 1 16 ? -1.669 -20.578 2.676 1 94.38 16 GLY B N 1
ATOM 1137 C CA . GLY B 1 16 ? -2.635 -20.969 3.688 1 94.38 16 GLY B CA 1
ATOM 1138 C C . GLY B 1 16 ? -2.168 -20.688 5.102 1 94.38 16 GLY B C 1
ATOM 1139 O O . GLY B 1 16 ? -2.965 -20.719 6.043 1 94.38 16 GLY B O 1
ATOM 1140 N N . ARG B 1 17 ? -0.909 -20.328 5.23 1 94.5 17 ARG B N 1
ATOM 1141 C CA . ARG B 1 17 ? -0.349 -20.016 6.539 1 94.5 17 ARG B CA 1
ATOM 1142 C C . ARG B 1 17 ? -0.695 -18.578 6.949 1 94.5 17 ARG B C 1
ATOM 1144 O O . ARG B 1 17 ? -0.551 -18.219 8.117 1 94.5 17 ARG B O 1
ATOM 1151 N N . VAL B 1 18 ? -1.059 -17.797 6 1 95.12 18 VAL B N 1
ATOM 1152 C CA . VAL B 1 18 ? -1.453 -16.422 6.266 1 95.12 18 VAL B CA 1
ATOM 1153 C C . VAL B 1 18 ? -2.975 -16.312 6.23 1 95.12 18 VAL B C 1
ATOM 1155 O O . VAL B 1 18 ? -3.617 -16.734 5.273 1 95.12 18 VAL B O 1
ATOM 1158 N N . LYS B 1 19 ? -3.463 -15.711 7.285 1 93.25 19 LYS B N 1
ATOM 1159 C CA . LYS B 1 19 ? -4.914 -15.617 7.402 1 93.25 19 LYS B CA 1
ATOM 1160 C C . LYS B 1 19 ? -5.492 -14.672 6.352 1 93.25 19 LYS B C 1
ATOM 1162 O O . LYS B 1 19 ? -4.902 -13.625 6.062 1 93.25 19 LYS B O 1
ATOM 1167 N N . GLN B 1 20 ? -6.641 -15.133 5.727 1 94.06 20 GLN B N 1
ATOM 1168 C CA . GLN B 1 20 ? -7.527 -14.297 4.926 1 94.06 20 GLN B CA 1
ATOM 1169 C C . GLN B 1 20 ? -6.875 -13.906 3.604 1 94.06 20 GLN B C 1
ATOM 1171 O O . GLN B 1 20 ? -7.059 -12.789 3.121 1 94.06 20 GLN B O 1
ATOM 1176 N N . VAL B 1 21 ? -6.031 -14.734 3.123 1 95.94 21 VAL B N 1
ATOM 1177 C CA . VAL B 1 21 ? -5.547 -14.617 1.752 1 95.94 21 VAL B CA 1
ATOM 1178 C C . VAL B 1 21 ? -6.535 -15.266 0.792 1 95.94 21 VAL B C 1
ATOM 1180 O O . VAL B 1 21 ? -6.898 -16.438 0.966 1 95.94 21 VAL B O 1
ATOM 1183 N N . TYR B 1 22 ? -6.906 -14.562 -0.243 1 95.69 22 TYR B N 1
ATOM 1184 C CA . TYR B 1 22 ? -7.926 -15.062 -1.159 1 95.69 22 TYR B CA 1
ATOM 1185 C C . TYR B 1 22 ? -7.293 -15.609 -2.432 1 95.69 22 TYR B C 1
ATOM 1187 O O . TYR B 1 22 ? -7.633 -16.703 -2.875 1 95.69 22 TYR B O 1
ATOM 1195 N N . GLU B 1 23 ? -6.426 -14.789 -3.023 1 93.81 23 GLU B N 1
ATOM 1196 C CA . GLU B 1 23 ? -5.867 -15.148 -4.32 1 93.81 23 GLU B CA 1
ATOM 1197 C C . GLU B 1 23 ? -4.359 -14.898 -4.359 1 93.81 23 GLU B C 1
ATOM 1199 O O . GLU B 1 23 ? -3.875 -13.914 -3.809 1 93.81 23 GLU B O 1
ATOM 1204 N N . VAL B 1 24 ? -3.668 -15.766 -5.023 1 93.38 24 VAL B N 1
ATOM 1205 C CA . VAL B 1 24 ? -2.279 -15.586 -5.438 1 93.38 24 VAL B CA 1
ATOM 1206 C C . VAL B 1 24 ? -2.189 -15.594 -6.961 1 93.38 24 VAL B C 1
ATOM 1208 O O . VAL B 1 24 ? -2.594 -16.562 -7.609 1 93.38 24 VAL B O 1
ATOM 1211 N N . ILE B 1 25 ? -1.678 -14.469 -7.52 1 90.5 25 ILE B N 1
ATOM 1212 C CA . ILE B 1 25 ? -1.677 -14.305 -8.969 1 90.5 25 ILE B CA 1
ATOM 1213 C C . ILE B 1 25 ? -0.283 -13.898 -9.445 1 90.5 25 ILE B C 1
ATOM 1215 O O . ILE B 1 25 ? 0.335 -13 -8.875 1 90.5 25 ILE B O 1
ATOM 1219 N N . PHE B 1 26 ? 0.171 -14.609 -10.422 1 88.12 26 PHE B N 1
ATOM 1220 C CA . PHE B 1 26 ? 1.398 -14.227 -11.109 1 88.12 26 PHE B CA 1
ATOM 1221 C C . PHE B 1 26 ? 1.09 -13.594 -12.461 1 88.12 26 PHE B C 1
ATOM 1223 O O . PHE B 1 26 ? 0.354 -14.164 -13.266 1 88.12 26 PHE B O 1
ATOM 1230 N N . THR B 1 27 ? 1.596 -12.398 -12.578 1 81.88 27 THR B N 1
ATOM 1231 C CA . THR B 1 27 ? 1.333 -11.688 -13.82 1 81.88 27 THR B CA 1
ATOM 1232 C C . THR B 1 27 ? 2.639 -11.336 -14.531 1 81.88 27 THR B C 1
ATOM 1234 O O . THR B 1 27 ? 3.703 -11.32 -13.906 1 81.88 27 THR B O 1
ATOM 1237 N N . ASP B 1 28 ? 2.555 -11.164 -15.805 1 76.88 28 ASP B N 1
ATOM 1238 C CA . ASP B 1 28 ? 3.703 -10.625 -16.531 1 76.88 28 ASP B CA 1
ATOM 1239 C C . ASP B 1 28 ? 3.836 -9.117 -16.297 1 76.88 28 ASP B C 1
ATOM 1241 O O . ASP B 1 28 ? 3.174 -8.555 -15.422 1 76.88 28 ASP B O 1
ATOM 1245 N N . ARG B 1 29 ? 4.75 -8.477 -17.109 1 70.19 29 ARG B N 1
ATOM 1246 C CA . ARG B 1 29 ? 5.027 -7.055 -16.938 1 70.19 29 ARG B CA 1
ATOM 1247 C C . ARG B 1 29 ? 3.82 -6.207 -17.328 1 70.19 29 ARG B C 1
ATOM 1249 O O . ARG B 1 29 ? 3.643 -5.098 -16.812 1 70.19 29 ARG B O 1
ATOM 1256 N N . ASP B 1 30 ? 2.975 -6.801 -18.109 1 74 30 ASP B N 1
ATOM 1257 C CA . ASP B 1 30 ? 1.812 -6.059 -18.594 1 74 30 ASP B CA 1
ATOM 1258 C C . ASP B 1 30 ? 0.602 -6.297 -17.688 1 74 30 ASP B C 1
ATOM 1260 O O . ASP B 1 30 ? -0.479 -5.758 -17.938 1 74 30 ASP B O 1
ATOM 1264 N N . GLY B 1 31 ? 0.829 -7.098 -16.656 1 75.12 31 GLY B N 1
ATOM 1265 C CA . GLY B 1 31 ? -0.247 -7.348 -15.711 1 75.12 31 GLY B CA 1
ATOM 1266 C C . GLY B 1 31 ? -1.181 -8.461 -16.156 1 75.12 31 GLY B C 1
ATOM 1267 O O . GLY B 1 31 ? -2.26 -8.633 -15.586 1 75.12 31 GLY B O 1
ATOM 1268 N N . VAL B 1 32 ? -0.8 -9.164 -17.109 1 78.62 32 VAL B N 1
ATOM 1269 C CA . VAL B 1 32 ? -1.598 -10.289 -17.578 1 78.62 32 VAL B CA 1
ATOM 1270 C C . VAL B 1 32 ? -1.308 -11.523 -16.719 1 78.62 32 VAL B C 1
ATOM 1272 O O . VAL B 1 32 ? -0.149 -11.906 -16.531 1 78.62 32 VAL B O 1
ATOM 1275 N N . PRO B 1 33 ? -2.326 -12.117 -16.219 1 83.12 33 PRO B N 1
ATOM 1276 C CA . PRO B 1 33 ? -2.109 -13.273 -15.352 1 83.12 33 PRO B CA 1
ATOM 1277 C C . PRO B 1 33 ? -1.485 -14.461 -16.078 1 83.12 33 PRO B C 1
ATOM 1279 O O . PRO B 1 33 ? -1.915 -14.805 -17.188 1 83.12 33 PRO B O 1
ATOM 1282 N N . ILE B 1 34 ? -0.491 -15.039 -15.547 1 81.31 34 ILE B N 1
ATOM 1283 C CA . ILE B 1 34 ? 0.184 -16.234 -16.016 1 81.31 34 ILE B CA 1
ATOM 1284 C C . ILE B 1 34 ? -0.275 -17.438 -15.195 1 81.31 34 ILE B C 1
ATOM 1286 O O . ILE B 1 34 ? -0.383 -18.562 -15.719 1 81.31 34 ILE B O 1
ATOM 1290 N N . PHE B 1 35 ? -0.47 -17.156 -14.023 1 85.19 35 PHE B N 1
ATOM 1291 C CA . PHE B 1 35 ? -0.865 -18.172 -13.055 1 85.19 35 PHE B CA 1
ATOM 1292 C C . PHE B 1 35 ? -1.791 -17.578 -12 1 85.19 35 PHE B C 1
ATOM 1294 O O . PHE B 1 35 ? -1.586 -16.453 -11.547 1 85.19 35 PHE B O 1
ATOM 1301 N N . LYS B 1 36 ? -2.838 -18.328 -11.727 1 88.25 36 LYS B N 1
ATOM 1302 C CA . LYS B 1 36 ? -3.758 -17.938 -10.664 1 88.25 36 LYS B CA 1
ATOM 1303 C C . LYS B 1 36 ? -4.086 -19.125 -9.75 1 88.25 36 LYS B C 1
ATOM 1305 O O . LYS B 1 36 ? -4.293 -20.234 -10.227 1 88.25 36 LYS B O 1
ATOM 1310 N N . CYS B 1 37 ? -4.078 -18.781 -8.422 1 89.81 37 CYS B N 1
ATOM 1311 C CA . CYS B 1 37 ? -4.41 -19.797 -7.43 1 89.81 37 CYS B CA 1
ATOM 1312 C C . CYS B 1 37 ? -5.344 -19.234 -6.363 1 89.81 37 CYS B C 1
ATOM 1314 O O . CYS B 1 37 ? -4.996 -18.281 -5.672 1 89.81 37 CYS B O 1
ATOM 1316 N N . THR B 1 38 ? -6.512 -19.906 -6.266 1 92 38 THR B N 1
ATOM 1317 C CA . THR B 1 38 ? -7.445 -19.547 -5.203 1 92 38 THR B CA 1
ATOM 1318 C C . THR B 1 38 ? -7.082 -20.25 -3.902 1 92 38 THR B C 1
ATOM 1320 O O . THR B 1 38 ? -6.996 -21.484 -3.861 1 92 38 THR B O 1
ATOM 1323 N N . VAL B 1 39 ? -6.836 -19.453 -2.91 1 92.38 39 VAL B N 1
ATOM 1324 C CA . VAL B 1 39 ? -6.402 -20 -1.629 1 92.38 39 VAL B CA 1
ATOM 1325 C C . VAL B 1 39 ? -7.617 -20.297 -0.755 1 92.38 39 VAL B C 1
ATOM 1327 O O . VAL B 1 39 ? -7.746 -21.391 -0.214 1 92.38 39 VAL B O 1
ATOM 1330 N N . ASP B 1 40 ? -8.398 -19.297 -0.553 1 87.5 40 ASP B N 1
ATOM 1331 C CA . ASP B 1 40 ? -9.641 -19.453 0.192 1 87.5 40 ASP B CA 1
ATOM 1332 C C . ASP B 1 40 ? -10.852 -19.391 -0.738 1 87.5 40 ASP B C 1
ATOM 1334 O O . ASP B 1 40 ? -11.234 -18.312 -1.187 1 87.5 40 ASP B O 1
ATOM 1338 N N . SER B 1 41 ? -11.438 -20.422 -0.915 1 77.94 41 SER B N 1
ATOM 1339 C CA . SER B 1 41 ? -12.547 -20.547 -1.856 1 77.94 41 SER B CA 1
ATOM 1340 C C . SER B 1 41 ? -13.859 -20.094 -1.225 1 77.94 41 SER B C 1
ATOM 1342 O O . SER B 1 41 ? -14.883 -20 -1.906 1 77.94 41 SER B O 1
ATOM 1344 N N . SER B 1 42 ? -13.727 -19.859 0.04 1 76.94 42 SER B N 1
ATOM 1345 C CA . SER B 1 42 ? -14.961 -19.469 0.719 1 76.94 42 SER B CA 1
ATOM 1346 C C . SER B 1 42 ? -15.305 -18.016 0.442 1 76.94 42 SER B C 1
ATOM 1348 O O . SER B 1 42 ? -16.438 -17.578 0.662 1 76.94 42 SER B O 1
ATOM 1350 N N . VAL B 1 43 ? -14.281 -17.297 0.112 1 69.31 43 VAL B N 1
ATOM 1351 C CA . VAL B 1 43 ? -14.531 -15.891 -0.168 1 69.31 43 VAL B CA 1
ATOM 1352 C C . VAL B 1 43 ? -14.852 -15.703 -1.648 1 69.31 43 VAL B C 1
ATOM 1354 O O . VAL B 1 43 ? -14.148 -16.219 -2.514 1 69.31 43 VAL B O 1
ATOM 1357 N N . GLU B 1 44 ? -15.984 -15.562 -1.912 1 60.34 44 GLU B N 1
ATOM 1358 C CA . GLU B 1 44 ? -16.5 -15.469 -3.271 1 60.34 44 GLU B CA 1
ATOM 1359 C C . GLU B 1 44 ? -15.898 -14.273 -4.008 1 60.34 44 GLU B C 1
ATOM 1361 O O . GLU B 1 44 ? -16.297 -13.133 -3.781 1 60.34 44 GLU B O 1
ATOM 1366 N N . MET B 1 45 ? -14.539 -14.344 -4.328 1 65.31 45 MET B N 1
ATOM 1367 C CA . MET B 1 45 ? -14.219 -13.336 -5.336 1 65.31 45 MET B CA 1
ATOM 1368 C C . MET B 1 45 ? -14.781 -13.734 -6.699 1 65.31 45 MET B C 1
ATOM 1370 O O . MET B 1 45 ? -14.383 -14.758 -7.262 1 65.31 45 MET B O 1
ATOM 1374 N N . ALA B 1 46 ? -15.945 -13.242 -6.992 1 64.69 46 ALA B N 1
ATOM 1375 C CA . ALA B 1 46 ? -16.562 -13.609 -8.258 1 64.69 46 ALA B CA 1
ATOM 1376 C C . ALA B 1 46 ? -15.586 -13.461 -9.414 1 64.69 46 ALA B C 1
ATOM 1378 O O . ALA B 1 46 ? -15.523 -14.32 -10.305 1 64.69 46 ALA B O 1
ATOM 1379 N N . SER B 1 47 ? -14.875 -12.453 -9.492 1 74.38 47 SER B N 1
ATOM 1380 C CA . SER B 1 47 ? -13.875 -12.18 -10.516 1 74.38 47 SER B CA 1
ATOM 1381 C C . SER B 1 47 ? -12.727 -11.344 -9.945 1 74.38 47 SER B C 1
ATOM 1383 O O . SER B 1 47 ? -12.875 -10.695 -8.914 1 74.38 47 SER B O 1
ATOM 1385 N N . LEU B 1 48 ? -11.68 -11.523 -10.625 1 81.88 48 LEU B N 1
ATOM 1386 C CA . LEU B 1 48 ? -10.562 -10.648 -10.266 1 81.88 48 LEU B CA 1
ATOM 1387 C C . LEU B 1 48 ? -10.938 -9.18 -10.469 1 81.88 48 LEU B C 1
ATOM 1389 O O . LEU B 1 48 ? -11.75 -8.859 -11.336 1 81.88 48 LEU B O 1
ATOM 1393 N N . PRO B 1 49 ? -10.43 -8.359 -9.555 1 84.06 49 PRO B N 1
ATOM 1394 C CA . PRO B 1 49 ? -10.695 -6.938 -9.781 1 84.06 49 PRO B CA 1
ATOM 1395 C C . PRO B 1 49 ? -10.328 -6.484 -11.195 1 84.06 49 PRO B C 1
ATOM 1397 O O . PRO B 1 49 ? -9.25 -6.805 -11.695 1 84.06 49 PRO B O 1
ATOM 1400 N N . PRO B 1 50 ? -11.219 -5.863 -11.867 1 82.81 50 PRO B N 1
ATOM 1401 C CA . PRO B 1 50 ? -11.008 -5.488 -13.273 1 82.81 50 PRO B CA 1
ATOM 1402 C C . PRO B 1 50 ? -9.891 -4.461 -13.445 1 82.81 50 PRO B C 1
ATOM 1404 O O . PRO B 1 50 ? -9.453 -4.207 -14.57 1 82.81 50 PRO B O 1
ATOM 1407 N N . PHE B 1 51 ? -9.43 -3.979 -12.422 1 87.38 51 PHE B N 1
ATOM 1408 C CA . PHE B 1 51 ? -8.461 -2.898 -12.523 1 87.38 51 PHE B CA 1
ATOM 1409 C C . PHE B 1 51 ? -7.055 -3.402 -12.203 1 87.38 51 PHE B C 1
ATOM 1411 O O . PHE B 1 51 ? -6.141 -2.607 -11.984 1 87.38 51 PHE B O 1
ATOM 1418 N N . LEU B 1 52 ? -6.941 -4.672 -12.164 1 87.62 52 LEU B N 1
ATOM 1419 C CA . LEU B 1 52 ? -5.652 -5.254 -11.812 1 87.62 52 LEU B CA 1
ATOM 1420 C C . LEU B 1 52 ? -4.574 -4.832 -12.805 1 87.62 52 LEU B C 1
ATOM 1422 O O . LEU B 1 52 ? -3.475 -4.445 -12.406 1 87.62 52 LEU B O 1
ATOM 1426 N N . THR B 1 53 ? -4.98 -4.855 -14.086 1 87.81 53 THR B N 1
ATOM 1427 C CA . THR B 1 53 ? -4.039 -4.48 -15.133 1 87.81 53 THR B CA 1
ATOM 1428 C C . THR B 1 53 ? -3.66 -3.008 -15.016 1 87.81 53 THR B C 1
ATOM 1430 O O . THR B 1 53 ? -2.479 -2.66 -15.078 1 87.81 53 THR B O 1
ATOM 1433 N N . THR B 1 54 ? -4.668 -2.172 -14.781 1 89.31 54 THR B N 1
ATOM 1434 C CA . THR B 1 54 ? -4.422 -0.74 -14.648 1 89.31 54 THR B CA 1
ATOM 1435 C C . THR B 1 54 ? -3.518 -0.456 -13.453 1 89.31 54 THR B C 1
ATOM 1437 O O . THR B 1 54 ? -2.607 0.371 -13.539 1 89.31 54 THR B O 1
ATOM 1440 N N . GLN B 1 55 ? -3.695 -1.161 -12.359 1 90.56 55 GLN B N 1
ATOM 1441 C CA . GLN B 1 55 ? -2.855 -0.998 -11.18 1 90.56 55 GLN B CA 1
ATOM 1442 C C . GLN B 1 55 ? -1.421 -1.44 -11.461 1 90.56 55 GLN B C 1
ATOM 1444 O O . GLN B 1 55 ? -0.469 -0.761 -11.07 1 90.56 55 GLN B O 1
ATOM 1449 N N . ALA B 1 56 ? -1.333 -2.574 -12.141 1 89.56 56 ALA B N 1
ATOM 1450 C CA . ALA B 1 56 ? -0.006 -3.098 -12.453 1 89.56 56 ALA B CA 1
ATOM 1451 C C . ALA B 1 56 ? 0.776 -2.121 -13.328 1 89.56 56 ALA B C 1
ATOM 1453 O O . ALA B 1 56 ? 1.948 -1.843 -13.062 1 89.56 56 ALA B O 1
ATOM 1454 N N . VAL B 1 57 ? 0.159 -1.595 -14.312 1 87.88 57 VAL B N 1
ATOM 1455 C CA . VAL B 1 57 ? 0.792 -0.651 -15.227 1 87.88 57 VAL B CA 1
ATOM 1456 C C . VAL B 1 57 ? 1.194 0.613 -14.477 1 87.88 57 VAL B C 1
ATOM 1458 O O . VAL B 1 57 ? 2.303 1.123 -14.648 1 87.88 57 VAL B O 1
ATOM 1461 N N . ALA B 1 58 ? 0.31 1.151 -13.648 1 90.19 58 ALA B N 1
ATOM 1462 C CA . ALA B 1 58 ? 0.605 2.348 -12.859 1 90.19 58 ALA B CA 1
ATOM 1463 C C . ALA B 1 58 ? 1.815 2.129 -11.961 1 90.19 58 ALA B C 1
ATOM 1465 O O . ALA B 1 58 ? 2.691 2.99 -11.867 1 90.19 58 ALA B O 1
ATOM 1466 N N . VAL B 1 59 ? 1.9 0.951 -11.312 1 91.06 59 VAL B N 1
ATOM 1467 C CA . VAL B 1 59 ? 3.002 0.629 -10.414 1 91.06 59 VAL B CA 1
ATOM 1468 C C . VAL B 1 59 ? 4.297 0.494 -11.211 1 91.06 59 VAL B C 1
ATOM 1470 O O . VAL B 1 59 ? 5.355 0.961 -10.773 1 91.06 59 VAL B O 1
ATOM 1473 N N . ASP B 1 60 ? 4.172 -0.105 -12.391 1 88.62 60 ASP B N 1
ATOM 1474 C CA . ASP B 1 60 ? 5.344 -0.231 -13.25 1 88.62 60 ASP B CA 1
ATOM 1475 C C . ASP B 1 60 ? 5.883 1.141 -13.648 1 88.62 60 ASP B C 1
ATOM 1477 O O . ASP B 1 60 ? 7.098 1.353 -13.664 1 88.62 60 ASP B O 1
ATOM 1481 N N . GLN B 1 61 ? 4.98 2.033 -13.984 1 88.5 61 GLN B N 1
ATOM 1482 C CA . GLN B 1 61 ? 5.375 3.395 -14.336 1 88.5 61 GLN B CA 1
ATOM 1483 C C . GLN B 1 61 ? 6.023 4.102 -13.148 1 88.5 61 GLN B C 1
ATOM 1485 O O . GLN B 1 61 ? 7.004 4.832 -13.32 1 88.5 61 GLN B O 1
ATOM 1490 N N . LEU B 1 62 ? 5.52 3.865 -11.969 1 89.75 62 LEU B N 1
ATOM 1491 C CA . LEU B 1 62 ? 6.078 4.48 -10.773 1 89.75 62 LEU B CA 1
ATOM 1492 C C . LEU B 1 62 ? 7.453 3.902 -10.453 1 89.75 62 LEU B C 1
ATOM 1494 O O . LEU B 1 62 ? 8.344 4.625 -9.992 1 89.75 62 LEU B O 1
ATOM 1498 N N . ALA B 1 63 ? 7.57 2.635 -10.719 1 89.12 63 ALA B N 1
ATOM 1499 C CA . ALA B 1 63 ? 8.844 1.974 -10.453 1 89.12 63 ALA B CA 1
ATOM 1500 C C . ALA B 1 63 ? 9.938 2.49 -11.383 1 89.12 63 ALA B C 1
ATOM 1502 O O . ALA B 1 63 ? 11.102 2.598 -10.992 1 89.12 63 ALA B O 1
ATOM 1503 N N . LYS B 1 64 ? 9.594 2.816 -12.516 1 86.06 64 LYS B N 1
ATOM 1504 C CA . LYS B 1 64 ? 10.531 3.262 -13.547 1 86.06 64 LYS B CA 1
ATOM 1505 C C . LYS B 1 64 ? 11.07 4.656 -13.234 1 86.06 64 LYS B C 1
ATOM 1507 O O . LYS B 1 64 ? 12.141 5.031 -13.711 1 86.06 64 LYS B O 1
ATOM 1512 N N . ILE B 1 65 ? 10.266 5.359 -12.539 1 80.94 65 ILE B N 1
ATOM 1513 C CA . ILE B 1 65 ? 10.773 6.668 -12.141 1 80.94 65 ILE B CA 1
ATOM 1514 C C . ILE B 1 65 ? 12.07 6.492 -11.352 1 80.94 65 ILE B C 1
ATOM 1516 O O . ILE B 1 65 ? 12.961 7.352 -11.406 1 80.94 65 ILE B O 1
ATOM 1520 N N . GLY B 1 66 ? 12.32 5.332 -10.781 1 67.5 66 GLY B N 1
ATOM 1521 C CA . GLY B 1 66 ? 13.625 4.871 -10.344 1 67.5 66 GLY B CA 1
ATOM 1522 C C . GLY B 1 66 ? 14.031 5.422 -8.984 1 67.5 66 GLY B C 1
ATOM 1523 O O . GLY B 1 66 ? 15.086 5.07 -8.453 1 67.5 66 GLY B O 1
ATOM 1524 N N . VAL B 1 67 ? 13.328 6.422 -8.5 1 64.62 67 VAL B N 1
ATOM 1525 C CA . VAL B 1 67 ? 13.805 6.973 -7.234 1 64.62 67 VAL B CA 1
ATOM 1526 C C . VAL B 1 67 ? 13.188 6.195 -6.07 1 64.62 67 VAL B C 1
ATOM 1528 O O . VAL B 1 67 ? 11.984 5.91 -6.074 1 64.62 67 VAL B O 1
ATOM 1531 N N . GLY B 1 68 ? 14.062 5.602 -5.113 1 73.06 68 GLY B N 1
ATOM 1532 C CA . GLY B 1 68 ? 13.664 5.016 -3.846 1 73.06 68 GLY B CA 1
ATOM 1533 C C . GLY B 1 68 ? 13.617 3.5 -3.875 1 73.06 68 GLY B C 1
ATOM 1534 O O . GLY B 1 68 ? 13.555 2.855 -2.826 1 73.06 68 GLY B O 1
ATOM 1535 N N . ASN B 1 69 ? 13.672 2.84 -5.23 1 87.06 69 ASN B N 1
ATOM 1536 C CA . ASN B 1 69 ? 13.602 1.388 -5.336 1 87.06 69 ASN B CA 1
ATOM 1537 C C . ASN B 1 69 ? 12.281 0.851 -4.781 1 87.06 69 ASN B C 1
ATOM 1539 O O . ASN B 1 69 ? 12.273 0.135 -3.777 1 87.06 69 ASN B O 1
ATOM 1543 N N . LEU B 1 70 ? 11.188 1.149 -5.473 1 92.12 70 LEU B N 1
ATOM 1544 C CA . LEU B 1 70 ? 9.852 0.696 -5.098 1 92.12 70 LEU B CA 1
ATOM 1545 C C . LEU B 1 70 ? 9.766 -0.827 -5.113 1 92.12 70 LEU B C 1
ATOM 1547 O O . LEU B 1 70 ? 9.906 -1.449 -6.168 1 92.12 70 LEU B O 1
ATOM 1551 N N . LYS B 1 71 ? 9.5 -1.421 -3.934 1 90.75 71 LYS B N 1
ATOM 1552 C CA . LYS B 1 71 ? 9.516 -2.875 -3.803 1 90.75 71 LYS B CA 1
ATOM 1553 C C . LYS B 1 71 ? 8.109 -3.453 -3.936 1 90.75 71 LYS B C 1
ATOM 1555 O O . LYS B 1 71 ? 7.895 -4.422 -4.664 1 90.75 71 LYS B O 1
ATOM 1560 N N . TYR B 1 72 ? 7.148 -2.76 -3.154 1 93.5 72 TYR B N 1
ATOM 1561 C CA . TYR B 1 72 ? 5.777 -3.25 -3.113 1 93.5 72 TYR B CA 1
ATOM 1562 C C . TYR B 1 72 ? 4.785 -2.096 -3.031 1 93.5 72 TYR B C 1
ATOM 1564 O O . TYR B 1 72 ? 5.125 -1.01 -2.553 1 93.5 72 TYR B O 1
ATOM 1572 N N . VAL B 1 73 ? 3.676 -2.387 -3.564 1 95.62 73 VAL B N 1
ATOM 1573 C CA . VAL B 1 73 ? 2.566 -1.456 -3.381 1 95.62 73 VAL B CA 1
ATOM 1574 C C . VAL B 1 73 ? 1.334 -2.211 -2.889 1 95.62 73 VAL B C 1
ATOM 1576 O O . VAL B 1 73 ? 1.01 -3.285 -3.402 1 95.62 73 VAL B O 1
ATOM 1579 N N . ALA B 1 74 ? 0.672 -1.636 -1.892 1 96.81 74 ALA B N 1
ATOM 1580 C CA . ALA B 1 74 ? -0.587 -2.195 -1.409 1 96.81 74 ALA B CA 1
ATOM 1581 C C . ALA B 1 74 ? -1.741 -1.223 -1.633 1 96.81 74 ALA B C 1
ATOM 1583 O O . ALA B 1 74 ? -1.655 -0.051 -1.257 1 96.81 74 ALA B O 1
ATOM 1584 N N . PHE B 1 75 ? -2.773 -1.685 -2.248 1 95.38 75 PHE B N 1
ATOM 1585 C CA . PHE B 1 75 ? -4.027 -0.964 -2.43 1 95.38 75 PHE B CA 1
ATOM 1586 C C . PHE B 1 75 ? -5.086 -1.467 -1.456 1 95.38 75 PHE B C 1
ATOM 1588 O O . PHE B 1 75 ? -5.363 -2.666 -1.396 1 95.38 75 PHE B O 1
ATOM 1595 N N . PHE B 1 76 ? -5.672 -0.501 -0.708 1 94.5 76 PHE B N 1
ATOM 1596 C CA . PHE B 1 76 ? -6.68 -0.874 0.278 1 94.5 76 PHE B CA 1
ATOM 1597 C C . PHE B 1 76 ? -8.062 -0.4 -0.155 1 94.5 76 PHE B C 1
ATOM 1599 O O . PHE B 1 76 ? -8.266 0.791 -0.401 1 94.5 76 PHE B O 1
ATOM 1606 N N . TYR B 1 77 ? -8.945 -1.356 -0.257 1 92.44 77 TYR B N 1
ATOM 1607 C CA . TYR B 1 77 ? -10.344 -1.092 -0.575 1 92.44 77 TYR B CA 1
ATOM 1608 C C . TYR B 1 77 ? -11.242 -1.37 0.627 1 92.44 77 TYR B C 1
ATOM 1610 O O . TYR B 1 77 ? -10.758 -1.486 1.756 1 92.44 77 TYR B O 1
ATOM 1618 N N . ASN B 1 78 ? -12.539 -1.415 0.393 1 90.06 78 ASN B N 1
ATOM 1619 C CA . ASN B 1 78 ? -13.469 -1.59 1.507 1 90.06 78 ASN B CA 1
ATOM 1620 C C . ASN B 1 78 ? -13.359 -2.988 2.107 1 90.06 78 ASN B C 1
ATOM 1622 O O . ASN B 1 78 ? -13.32 -3.143 3.33 1 90.06 78 ASN B O 1
ATOM 1626 N N . GLN B 1 79 ? -13.242 -4 1.234 1 90.81 79 GLN B N 1
ATOM 1627 C CA . GLN B 1 79 ? -13.367 -5.359 1.746 1 90.81 79 GLN B CA 1
ATOM 1628 C C . GLN B 1 79 ? -12.094 -6.16 1.494 1 90.81 79 GLN B C 1
ATOM 1630 O O . GLN B 1 79 ? -11.914 -7.25 2.047 1 90.81 79 GLN B O 1
ATOM 1635 N N . TYR B 1 80 ? -11.242 -5.605 0.72 1 92.81 80 TYR B N 1
ATOM 1636 C CA . TYR B 1 80 ? -10.047 -6.367 0.375 1 92.81 80 TYR B CA 1
ATOM 1637 C C . TYR B 1 80 ? -8.859 -5.441 0.131 1 92.81 80 TYR B C 1
ATOM 1639 O O . TYR B 1 80 ? -9.023 -4.223 0.064 1 92.81 80 TYR B O 1
ATOM 1647 N N . GLN B 1 81 ? -7.723 -5.984 0.149 1 95.06 81 GLN B N 1
ATOM 1648 C CA . GLN B 1 81 ? -6.504 -5.301 -0.269 1 95.06 81 GLN B CA 1
ATOM 1649 C C . GLN B 1 81 ? -5.805 -6.059 -1.391 1 95.06 81 GLN B C 1
ATOM 1651 O O . GLN B 1 81 ? -5.914 -7.285 -1.481 1 95.06 81 GLN B O 1
ATOM 1656 N N . VAL B 1 82 ? -5.156 -5.375 -2.275 1 94.69 82 VAL B N 1
ATOM 1657 C CA . VAL B 1 82 ? -4.34 -5.918 -3.355 1 94.69 82 VAL B CA 1
ATOM 1658 C C . VAL B 1 82 ? -2.883 -5.512 -3.156 1 94.69 82 VAL B C 1
ATOM 1660 O O . VAL B 1 82 ? -2.568 -4.32 -3.088 1 94.69 82 VAL B O 1
ATOM 1663 N N . VAL B 1 83 ? -2.031 -6.488 -3.025 1 95.69 83 VAL B N 1
ATOM 1664 C CA . VAL B 1 83 ? -0.605 -6.227 -2.852 1 95.69 83 VAL B CA 1
ATOM 1665 C C . VAL B 1 83 ? 0.154 -6.641 -4.109 1 95.69 83 VAL B C 1
ATOM 1667 O O . VAL B 1 83 ? 0.084 -7.801 -4.527 1 95.69 83 VAL B O 1
ATOM 1670 N N . LEU B 1 84 ? 0.804 -5.664 -4.695 1 93.44 84 LEU B N 1
ATOM 1671 C CA . LEU B 1 84 ? 1.632 -5.906 -5.875 1 93.44 84 LEU B CA 1
ATOM 1672 C C . LEU B 1 84 ? 3.111 -5.891 -5.508 1 93.44 84 LEU B C 1
ATOM 1674 O O . LEU B 1 84 ? 3.607 -4.914 -4.941 1 93.44 84 LEU B O 1
ATOM 1678 N N . ILE B 1 85 ? 3.758 -7 -5.785 1 91.81 85 ILE B N 1
ATOM 1679 C CA . ILE B 1 85 ? 5.184 -7.137 -5.512 1 91.81 85 ILE B CA 1
ATOM 1680 C C . ILE B 1 85 ? 5.957 -7.219 -6.828 1 91.81 85 ILE B C 1
ATOM 1682 O O . ILE B 1 85 ? 5.672 -8.078 -7.668 1 91.81 85 ILE B O 1
ATOM 1686 N N . GLN B 1 86 ? 6.848 -6.27 -6.875 1 83.5 86 GLN B N 1
ATOM 1687 C CA . GLN B 1 86 ? 7.621 -6.199 -8.109 1 83.5 86 GLN B CA 1
ATOM 1688 C C . GLN B 1 86 ? 8.852 -7.098 -8.039 1 83.5 86 GLN B C 1
ATOM 1690 O O . GLN B 1 86 ? 9.688 -6.949 -7.148 1 83.5 86 GLN B O 1
ATOM 1695 N N . TYR B 1 87 ? 8.883 -8.039 -8.984 1 76.44 87 TYR B N 1
ATOM 1696 C CA . TYR B 1 87 ? 10.062 -8.875 -9.156 1 76.44 87 TYR B CA 1
ATOM 1697 C C . TYR B 1 87 ? 10.594 -8.766 -10.578 1 76.44 87 TYR B C 1
ATOM 1699 O O . TYR B 1 87 ? 10.266 -9.594 -11.438 1 76.44 87 TYR B O 1
ATOM 1707 N N . GLY B 1 88 ? 11.445 -7.852 -10.773 1 70.75 88 GLY B N 1
ATOM 1708 C CA . GLY B 1 88 ? 11.977 -7.691 -12.117 1 70.75 88 GLY B CA 1
ATOM 1709 C C . GLY B 1 88 ? 10.906 -7.418 -13.156 1 70.75 88 GLY B C 1
ATOM 1710 O O . GLY B 1 88 ? 10.25 -6.371 -13.125 1 70.75 88 GLY B O 1
ATOM 1711 N N . VAL B 1 89 ? 10.695 -8.461 -13.992 1 66.5 89 VAL B N 1
ATOM 1712 C CA . VAL B 1 89 ? 9.789 -8.266 -15.117 1 66.5 89 VAL B CA 1
ATOM 1713 C C . VAL B 1 89 ? 8.414 -8.836 -14.781 1 66.5 89 VAL B C 1
ATOM 1715 O O . VAL B 1 89 ? 7.477 -8.719 -15.57 1 66.5 89 VAL B O 1
ATOM 1718 N N . THR B 1 90 ? 8.289 -9.523 -13.734 1 72.81 90 THR B N 1
ATOM 1719 C CA . THR B 1 90 ? 7.016 -10.102 -13.336 1 72.81 90 THR B CA 1
ATOM 1720 C C . THR B 1 90 ? 6.555 -9.523 -12 1 72.81 90 THR B C 1
ATOM 1722 O O . THR B 1 90 ? 7.324 -8.844 -11.312 1 72.81 90 THR B O 1
ATOM 1725 N N . HIS B 1 91 ? 5.188 -9.719 -11.859 1 84.38 91 HIS B N 1
ATOM 1726 C CA . HIS B 1 91 ? 4.594 -9.242 -10.617 1 84.38 91 HIS B CA 1
ATOM 1727 C C . HIS B 1 91 ? 3.887 -10.367 -9.875 1 84.38 91 HIS B C 1
ATOM 1729 O O . HIS B 1 91 ? 3.312 -11.266 -10.492 1 84.38 91 HIS B O 1
ATOM 1735 N N . LEU B 1 92 ? 4.082 -10.359 -8.68 1 91.25 92 LEU B N 1
ATOM 1736 C CA . LEU B 1 92 ? 3.211 -11.156 -7.816 1 91.25 92 LEU B CA 1
ATOM 1737 C C . LEU B 1 92 ? 2.107 -10.289 -7.219 1 91.25 92 LEU B C 1
ATOM 1739 O O . LEU B 1 92 ? 2.381 -9.227 -6.66 1 91.25 92 LEU B O 1
ATOM 1743 N N . THR B 1 93 ? 0.895 -10.719 -7.469 1 92.31 93 THR B N 1
ATOM 1744 C CA . THR B 1 93 ? -0.257 -10.023 -6.906 1 92.31 93 THR B CA 1
ATOM 1745 C C . THR B 1 93 ? -0.963 -10.891 -5.871 1 92.31 93 THR B C 1
ATOM 1747 O O . THR B 1 93 ? -1.328 -12.039 -6.156 1 92.31 93 THR B O 1
ATOM 1750 N N . LEU B 1 94 ? -1.113 -10.383 -4.684 1 94.75 94 LEU B N 1
ATOM 1751 C CA . LEU B 1 94 ? -1.871 -11.047 -3.627 1 94.75 94 LEU B CA 1
ATOM 1752 C C . LEU B 1 94 ? -3.164 -10.297 -3.334 1 94.75 94 LEU B C 1
ATOM 1754 O O . LEU B 1 94 ? -3.156 -9.07 -3.178 1 94.75 94 LEU B O 1
ATOM 1758 N N . ILE B 1 95 ? -4.219 -10.945 -3.311 1 95.38 95 ILE B N 1
ATOM 1759 C CA . ILE B 1 95 ? -5.496 -10.375 -2.898 1 95.38 95 ILE B CA 1
ATOM 1760 C C . ILE B 1 95 ? -5.941 -11.008 -1.58 1 95.38 95 ILE B C 1
ATOM 1762 O O . ILE B 1 95 ? -5.988 -12.234 -1.456 1 95.38 95 ILE B O 1
ATOM 1766 N N . ALA B 1 96 ? -6.242 -10.18 -0.664 1 96 96 ALA B N 1
ATOM 1767 C CA . ALA B 1 96 ? -6.605 -10.617 0.682 1 96 96 ALA B CA 1
ATOM 1768 C C . ALA B 1 96 ? -7.676 -9.711 1.282 1 96 96 ALA B C 1
ATOM 1770 O O . ALA B 1 96 ? -8.055 -8.703 0.678 1 96 96 ALA B O 1
ATOM 1771 N N . SER B 1 97 ? -8.156 -10.102 2.418 1 94.44 97 SER B N 1
ATOM 1772 C CA . SER B 1 97 ? -9.078 -9.258 3.164 1 94.44 97 SER B CA 1
ATOM 1773 C C . SER B 1 97 ? -8.453 -7.906 3.494 1 94.44 97 SER B C 1
ATOM 1775 O O . SER B 1 97 ? -7.246 -7.816 3.719 1 94.44 97 SER B O 1
ATOM 1777 N N . ALA B 1 98 ? -9.328 -6.926 3.615 1 92.62 98 ALA B N 1
ATOM 1778 C CA . ALA B 1 98 ? -8.867 -5.602 4.031 1 92.62 98 ALA B CA 1
ATOM 1779 C C . ALA B 1 98 ? -8.281 -5.641 5.438 1 92.62 98 ALA B C 1
ATOM 1781 O O . ALA B 1 98 ? -7.5 -4.766 5.816 1 92.62 98 ALA B O 1
ATOM 1782 N N . HIS B 1 99 ? -8.539 -6.684 6.172 1 92.06 99 HIS B N 1
ATOM 1783 C CA . HIS B 1 99 ? -8.125 -6.785 7.566 1 92.06 99 HIS B CA 1
ATOM 1784 C C . HIS B 1 99 ? -6.914 -7.695 7.719 1 92.06 99 HIS B C 1
ATOM 1786 O O . HIS B 1 99 ? -6.367 -7.832 8.812 1 92.06 99 HIS B O 1
ATOM 1792 N N . ALA B 1 100 ? -6.5 -8.266 6.648 1 94.56 100 ALA B N 1
ATOM 1793 C CA . ALA B 1 100 ? -5.297 -9.094 6.719 1 94.56 100 ALA B CA 1
ATOM 1794 C C . ALA B 1 100 ? -4.066 -8.242 7.035 1 94.56 100 ALA B C 1
ATOM 1796 O O . ALA B 1 100 ? -4.008 -7.07 6.672 1 94.56 100 ALA B O 1
ATOM 1797 N N . ASN B 1 101 ? -3.129 -8.836 7.672 1 93.69 101 ASN B N 1
ATOM 1798 C CA . ASN B 1 101 ? -1.895 -8.133 8.016 1 93.69 101 ASN B CA 1
ATOM 1799 C C . ASN B 1 101 ? -0.992 -7.961 6.797 1 93.69 101 ASN B C 1
ATOM 1801 O O . ASN B 1 101 ? -0.44 -8.938 6.285 1 93.69 101 ASN B O 1
ATOM 1805 N N . THR B 1 102 ? -0.845 -6.746 6.422 1 95 102 THR B N 1
ATOM 1806 C CA . THR B 1 102 ? -0.116 -6.453 5.195 1 95 102 THR B CA 1
ATOM 1807 C C . THR B 1 102 ? 1.332 -6.922 5.301 1 95 102 THR B C 1
ATOM 1809 O O . THR B 1 102 ? 1.896 -7.438 4.332 1 95 102 THR B O 1
ATOM 1812 N N . SER B 1 103 ? 1.933 -6.727 6.418 1 92.31 103 SER B N 1
ATOM 1813 C CA . SER B 1 103 ? 3.318 -7.152 6.586 1 92.31 103 SER B CA 1
ATOM 1814 C C . SER B 1 103 ? 3.465 -8.656 6.375 1 92.31 103 SER B C 1
ATOM 1816 O O . SER B 1 103 ? 4.457 -9.117 5.805 1 92.31 103 SER B O 1
ATOM 1818 N N . ARG B 1 104 ? 2.5 -9.375 6.84 1 94.62 104 ARG B N 1
ATOM 1819 C CA . ARG B 1 104 ? 2.52 -10.82 6.641 1 94.62 104 ARG B CA 1
ATOM 1820 C C . ARG B 1 104 ? 2.359 -11.172 5.168 1 94.62 104 ARG B C 1
ATOM 1822 O O . ARG B 1 104 ? 2.932 -12.156 4.691 1 94.62 104 ARG B O 1
ATOM 1829 N N . LEU B 1 105 ? 1.587 -10.43 4.465 1 96.31 105 LEU B N 1
ATOM 1830 C CA . LEU B 1 105 ? 1.447 -10.633 3.025 1 96.31 105 LEU B CA 1
ATOM 1831 C C . LEU B 1 105 ? 2.773 -10.391 2.312 1 96.31 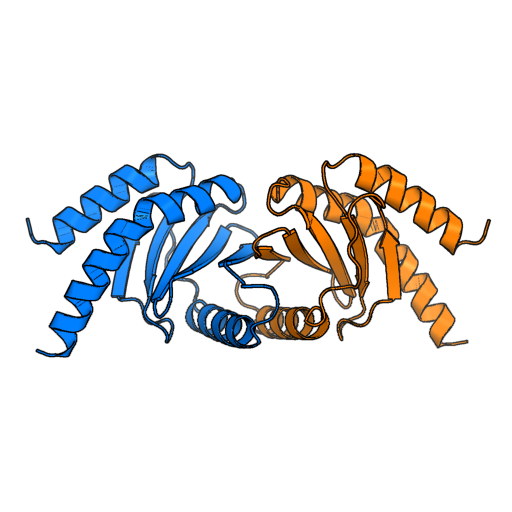105 LEU B C 1
ATOM 1833 O O . LEU B 1 105 ? 3.137 -11.141 1.402 1 96.31 105 LEU B O 1
ATOM 1837 N N . LEU B 1 106 ? 3.461 -9.414 2.762 1 93.75 106 LEU B N 1
ATOM 1838 C CA . LEU B 1 106 ? 4.762 -9.117 2.17 1 93.75 106 LEU B CA 1
ATOM 1839 C C . LEU B 1 106 ? 5.746 -10.258 2.424 1 93.75 106 LEU B C 1
ATOM 1841 O O . LEU B 1 106 ? 6.504 -10.641 1.53 1 93.75 106 LEU B O 1
ATOM 1845 N N . ASP B 1 107 ? 5.664 -10.766 3.574 1 94.12 107 ASP B N 1
ATOM 1846 C CA . ASP B 1 107 ? 6.5 -11.922 3.895 1 94.12 107 ASP B CA 1
ATOM 1847 C C . ASP B 1 107 ? 6.137 -13.125 3.029 1 94.12 107 ASP B C 1
ATOM 1849 O O . ASP B 1 107 ? 7.016 -13.859 2.578 1 94.12 107 ASP B O 1
ATOM 1853 N N . LEU B 1 108 ? 4.898 -13.312 2.91 1 95.06 108 LEU B N 1
ATOM 1854 C CA . LEU B 1 108 ? 4.426 -14.383 2.043 1 95.06 108 LEU B CA 1
ATOM 1855 C C . LEU B 1 108 ? 4.992 -14.234 0.635 1 95.06 108 LEU B C 1
ATOM 1857 O O . LEU B 1 108 ? 5.402 -15.219 0.02 1 95.06 108 LEU B O 1
ATOM 1861 N N . GLY B 1 109 ? 5.035 -13.047 0.08 1 92.81 109 GLY B N 1
ATOM 1862 C CA . GLY B 1 109 ? 5.633 -12.797 -1.22 1 92.81 109 GLY B CA 1
ATOM 1863 C C . GLY B 1 109 ? 7.082 -13.242 -1.306 1 92.81 109 GLY B C 1
ATOM 1864 O O . GLY B 1 109 ? 7.488 -13.859 -2.295 1 92.81 109 GLY B O 1
ATOM 1865 N N . LYS B 1 110 ? 7.777 -12.945 -0.264 1 89.44 110 LYS B N 1
ATOM 1866 C CA . LYS B 1 110 ? 9.172 -13.367 -0.219 1 89.44 110 LYS B CA 1
ATOM 1867 C C . LYS B 1 110 ? 9.289 -14.891 -0.221 1 89.44 110 LYS B C 1
ATOM 1869 O O . LYS B 1 110 ? 10.195 -15.445 -0.846 1 89.44 110 LYS B O 1
ATOM 1874 N N . ASP B 1 111 ? 8.359 -15.516 0.434 1 91.44 111 ASP B N 1
ATOM 1875 C CA . ASP B 1 111 ? 8.375 -16.969 0.522 1 91.44 111 ASP B CA 1
ATOM 1876 C C . ASP B 1 111 ? 8.055 -17.609 -0.83 1 91.44 111 ASP B C 1
ATOM 1878 O O . ASP B 1 111 ? 8.562 -18.688 -1.152 1 91.44 111 ASP B O 1
ATOM 1882 N N . LEU B 1 112 ? 7.258 -16.953 -1.567 1 90.38 112 LEU B N 1
ATOM 1883 C CA . LEU B 1 112 ? 6.785 -17.516 -2.824 1 90.38 112 LEU B CA 1
ATOM 1884 C C . LEU B 1 112 ? 7.727 -17.172 -3.971 1 90.38 112 LEU B C 1
ATOM 1886 O O . LEU B 1 112 ? 7.668 -17.781 -5.039 1 90.38 112 LEU B O 1
ATOM 1890 N N . PHE B 1 113 ? 8.617 -16.266 -3.775 1 80.81 113 PHE B N 1
ATOM 1891 C CA . PHE B 1 113 ? 9.453 -15.711 -4.828 1 80.81 113 PHE B CA 1
ATOM 1892 C C . PHE B 1 113 ? 10.25 -16.812 -5.523 1 80.81 113 PHE B C 1
ATOM 1894 O O . PHE B 1 113 ? 10.281 -16.875 -6.754 1 80.81 113 PHE B O 1
ATOM 1901 N N . PRO B 1 114 ? 10.875 -17.688 -4.773 1 76.19 114 PRO B N 1
ATOM 1902 C CA . P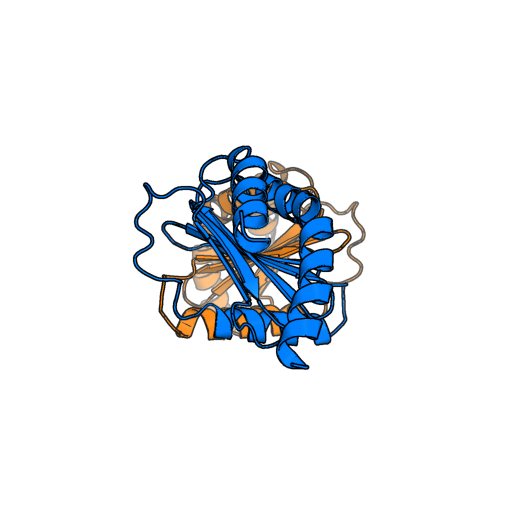RO B 1 114 ? 11.664 -18.719 -5.453 1 76.19 114 PRO B CA 1
ATOM 1903 C C . PRO B 1 114 ? 10.82 -19.578 -6.387 1 76.19 114 PRO B C 1
ATOM 1905 O O . PRO B 1 114 ? 11.312 -20.031 -7.43 1 76.19 114 PRO B O 1
ATOM 1908 N N . LEU B 1 115 ? 9.648 -19.75 -6.027 1 73.56 115 LEU B N 1
ATOM 1909 C CA . LEU B 1 115 ? 8.75 -20.578 -6.844 1 73.56 115 LEU B CA 1
ATOM 1910 C C . LEU B 1 115 ? 8.383 -19.859 -8.133 1 73.56 115 LEU B C 1
ATOM 1912 O O . LEU B 1 115 ? 8.305 -20.469 -9.195 1 73.56 115 LEU B O 1
ATOM 1916 N N . ILE B 1 116 ? 8.305 -18.609 -8.047 1 68.12 116 ILE B N 1
ATOM 1917 C CA . ILE B 1 116 ? 7.852 -17.812 -9.188 1 68.12 116 ILE B CA 1
ATOM 1918 C C . ILE B 1 116 ? 8.969 -17.734 -10.227 1 68.12 116 ILE B C 1
ATOM 1920 O O . ILE B 1 116 ? 8.703 -17.797 -11.43 1 68.12 116 ILE B O 1
ATOM 1924 N N . GLN B 1 117 ? 10.047 -17.625 -9.703 1 68.12 117 GLN B N 1
ATOM 1925 C CA . GLN B 1 117 ? 11.18 -17.625 -10.617 1 68.12 117 GLN B CA 1
ATOM 1926 C C . GLN B 1 117 ? 11.25 -18.922 -11.414 1 68.12 117 GLN B C 1
ATOM 1928 O O . GLN B 1 117 ? 11.594 -18.906 -12.594 1 68.12 117 GLN B O 1
ATOM 1933 N N . LYS B 1 118 ? 10.867 -19.906 -10.773 1 64.88 118 LYS B N 1
ATOM 1934 C CA . LYS B 1 118 ? 10.883 -21.203 -11.445 1 64.88 118 LYS B CA 1
ATOM 1935 C C . LYS B 1 118 ? 9.812 -21.266 -12.531 1 64.88 118 LYS B C 1
ATOM 1937 O O . LYS B 1 118 ? 10.023 -21.875 -13.578 1 64.88 118 LYS B O 1
ATOM 1942 N N . PHE B 1 119 ? 8.773 -20.516 -12.234 1 62.34 119 PHE B N 1
ATOM 1943 C CA . PHE B 1 119 ? 7.691 -20.5 -13.211 1 62.34 119 PHE B CA 1
ATOM 1944 C C . PHE B 1 119 ? 8.078 -19.672 -14.43 1 62.34 119 PHE B C 1
ATOM 1946 O O . PHE B 1 119 ? 7.668 -19.969 -15.547 1 62.34 119 PHE B O 1
ATOM 1953 N N . GLN B 1 120 ? 8.719 -18.609 -14.141 1 60.78 120 GLN B N 1
ATOM 1954 C CA . GLN B 1 120 ? 9.188 -17.797 -15.266 1 60.78 120 GLN B CA 1
ATOM 1955 C C . GLN B 1 120 ? 9.961 -18.656 -16.266 1 60.78 120 GLN B C 1
ATOM 1957 O O . GLN B 1 120 ? 9.82 -18.469 -17.484 1 60.78 120 GLN B O 1
ATOM 1962 N N . SER B 1 121 ? 10.633 -19.484 -15.656 1 58.09 121 SER B N 1
ATOM 1963 C CA . SER B 1 121 ? 11.414 -20.359 -16.531 1 58.09 121 SER B CA 1
ATOM 1964 C C . SER B 1 121 ? 10.508 -21.312 -17.312 1 58.09 121 SER B C 1
ATOM 1966 O O . SER B 1 121 ? 10.789 -21.625 -18.469 1 58.09 121 SER B O 1
ATOM 1968 N N . VAL B 1 122 ? 9.414 -21.578 -16.703 1 53.41 122 VAL B N 1
ATOM 1969 C CA . VAL B 1 122 ? 8.508 -22.516 -17.359 1 53.41 122 VAL B CA 1
ATOM 1970 C C . VAL B 1 122 ? 7.641 -21.781 -18.375 1 53.41 122 VAL B C 1
ATOM 1972 O O . VAL B 1 122 ? 7.391 -22.281 -19.469 1 53.41 122 VAL B O 1
ATOM 1975 N N . ALA B 1 123 ? 7.133 -20.609 -17.953 1 53.88 123 ALA B N 1
ATOM 1976 C CA . ALA B 1 123 ? 6.266 -19.859 -18.859 1 53.88 123 ALA B CA 1
ATOM 1977 C C . ALA B 1 123 ? 7.031 -19.422 -20.109 1 53.88 123 ALA B C 1
ATOM 1979 O O . ALA B 1 123 ? 6.484 -19.422 -21.219 1 53.88 123 ALA B O 1
ATOM 1980 N N . ALA B 1 124 ? 8.125 -18.969 -19.922 1 51.97 124 ALA B N 1
ATOM 1981 C CA . ALA B 1 124 ? 8.953 -18.641 -21.078 1 51.97 124 ALA B CA 1
ATOM 1982 C C . ALA B 1 124 ? 9.086 -19.844 -22.016 1 51.97 124 ALA B C 1
ATOM 1984 O O . ALA B 1 124 ? 9.148 -19.672 -23.25 1 51.97 124 ALA B O 1
ATOM 1985 N N . HIS B 1 125 ? 9.062 -20.906 -21.406 1 47.88 125 HIS B N 1
ATOM 1986 C CA . HIS B 1 125 ? 9.195 -22.094 -22.234 1 47.88 125 HIS B CA 1
ATOM 1987 C C . HIS B 1 125 ? 7.891 -22.422 -22.953 1 47.88 125 HIS B C 1
ATOM 1989 O O . HIS B 1 125 ? 7.902 -22.859 -24.109 1 47.88 125 HIS B O 1
ATOM 1995 N N . ALA B 1 126 ? 6.754 -22.125 -22.344 1 46.28 126 ALA B N 1
ATOM 1996 C CA . ALA B 1 126 ? 5.492 -22.469 -23 1 46.28 126 ALA B CA 1
ATOM 1997 C C . ALA B 1 126 ? 5.184 -21.484 -24.125 1 46.28 126 ALA B C 1
ATOM 1999 O O . ALA B 1 126 ? 4.516 -21.844 -25.094 1 46.28 126 ALA B O 1
ATOM 2000 N N . ALA B 1 127 ? 5.574 -20.281 -24.047 1 44.47 127 ALA B N 1
ATOM 2001 C CA . ALA B 1 127 ? 5.348 -19.312 -25.109 1 44.47 127 ALA B CA 1
ATOM 2002 C C . ALA B 1 127 ? 6.184 -19.641 -26.344 1 44.47 127 ALA B C 1
ATOM 2004 O O . ALA B 1 127 ? 5.836 -19.266 -27.469 1 44.47 127 ALA B O 1
ATOM 2005 N N . ASN B 1 128 ? 7.246 -20.156 -26.047 1 41.75 128 ASN B N 1
ATOM 2006 C CA . ASN B 1 128 ? 8.109 -20.469 -27.172 1 41.75 128 ASN B CA 1
ATOM 2007 C C . ASN B 1 128 ? 7.691 -21.766 -27.859 1 41.75 128 ASN B C 1
ATOM 2009 O O . ASN B 1 128 ? 8.289 -22.156 -28.859 1 41.75 128 ASN B O 1
ATOM 2013 N N . HIS B 1 129 ? 6.715 -22.484 -27.172 1 40.34 129 HIS B N 1
ATOM 2014 C CA . HIS B 1 129 ? 6.262 -23.656 -27.906 1 40.34 129 HIS B CA 1
ATOM 2015 C C . HIS B 1 129 ? 4.785 -23.547 -28.266 1 40.34 129 HIS B C 1
ATOM 2017 O O . HIS B 1 129 ? 3.986 -23.047 -27.484 1 40.34 129 HIS B O 1
#

Radius of gyration: 19.58 Å; Cα contacts (8 Å, |Δi|>4): 407; chains: 2; bounding box: 34×70×48 Å

Sequence (258 aa):
MSSVERLRKYVKEVAGRVKQVYEVIFTDRDGVPIFKCTVDSSVEMASLPPFLTTQAVAVDQLAKIGVGNLKYVAFFYNQYQVVLIQYGVTHLTLIASAHANTSRLLDLGKDLFPLIQKFQSVAAHAANHMSSVERLRKYVKEVAGRVKQVYEVIFTDRDGVPIFKCTVDSSVEMASLPPFLTTQAVAVDQLAKIGVGNLKYVAFFYNQYQVVLIQYGVTHLTLIASAHANTSRLLDLGKDLFPLIQKFQSVAAHAANH

Secondary structure (DSSP, 8-state):
--HHHHHHHHHHHHHTTSTTEEEEEEE-TT--EEEEEES-TTS---S--TTHHHHHHHHHHHHHT-SS---EEEEE-SSEEEEEEEETTEEEEEEEETTS-HHHHHHHHHHHHHHHHHHHHHHHHHHT-/--HHHHHHHHHHHHHTTSTTEEEEEEE-TT--EEEEEES-TTS---S--TTHHHHHHHHHHHHHT-SS---EEEEE-SSEEEEEEEETTEEEEEEEETTS-HHHHHHHHHHHHHHHHHHHHHHHHHHT-

InterPro domains:
  IPR015019 Ragulator complex protein LAMTOR3 [PF08923] (7-122)
  IPR015019 Ragulator complex protein LAMTOR3 [PTHR13378] (5-123)
  IPR015019 Ragulator complex protein LAMTOR3 [SM01278] (5-123)

Foldseek 3Di:
DPPLVVVQVVLLVLCVVFPFWAKKFKAFLQQHTPDIHGNDVVDCPVDDDPCSSVVSPVVSVVVVVVPPRDAKDWDADDFWIWIWGDDPGMIIIIIGGNPTDVVVVVVSCVVCVVVVVVVVVVVVVVVVD/DPPLVVLQVVLLVLCVVFPFWAKKFKAFQQQHTPDIHGNDVVPCPVDDDPCSSVVSNVVSVVVVVVPPRDAKDWDADDFWIWIWGDDPGMIIIIIGGNPTDVVVVVVSCVVCVVVVVVVVVVVVVVVVD